Protein AF-A0A812XPN3-F1 (afdb_monomer)

pLDDT: mean 92.26, std 10.4, range [47.94, 98.81]

Sequence (237 aa):
GLTDAAARGDTTAQSLLAQDYFYGANGVKKDVHTGVRWATVAAEAGDRDSQELLAVAFGRGHEDIDVDVSRAVSYGEKAAEKGSVKSQELLGKLYYNGTGLEHLSKDERMAAAFKWFREAAEAGSIHAKNDLGDMYRLGHGTKQDYSNAIYWYQKVTVELSDILAADPRLPSAQRNKTSVARSFNSLGAMYASGWGVAKNRNRAIEYLEQAEALGHPHAKRNLETLRPKKETIQAEL

Structure (mmCIF, N/CA/C/O backbone):
data_AF-A0A812XPN3-F1
#
_entry.id   AF-A0A812XPN3-F1
#
loop_
_atom_site.group_PDB
_atom_site.id
_atom_site.type_symbol
_atom_site.label_atom_id
_atom_site.label_alt_id
_atom_site.label_comp_id
_atom_site.label_asym_id
_atom_site.label_entity_id
_atom_site.label_seq_id
_atom_site.pdbx_PDB_ins_code
_atom_site.Cartn_x
_atom_site.Cartn_y
_atom_site.Cartn_z
_atom_site.occupancy
_atom_site.B_iso_or_equiv
_atom_site.auth_seq_id
_atom_site.auth_comp_id
_atom_site.auth_asym_id
_atom_site.auth_atom_id
_atom_site.pdbx_PDB_model_num
ATOM 1 N N . GLY A 1 1 ? -22.933 14.860 27.440 1.00 85.69 1 GLY A N 1
ATOM 2 C CA . GLY A 1 1 ? -21.725 15.139 26.636 1.00 85.69 1 GLY A CA 1
ATOM 3 C C . GLY A 1 1 ? -21.384 13.961 25.740 1.00 85.69 1 GLY A C 1
ATOM 4 O O . GLY A 1 1 ? -22.146 12.999 25.720 1.00 85.69 1 GLY A O 1
ATOM 5 N N . LEU A 1 2 ? -20.262 14.035 25.012 1.00 90.06 2 LEU A N 1
ATOM 6 C CA . LEU A 1 2 ? -19.800 12.981 24.090 1.00 90.06 2 LEU A CA 1
ATOM 7 C C . LEU A 1 2 ? -19.699 11.614 24.790 1.00 90.06 2 LEU A C 1
ATOM 9 O O . LEU A 1 2 ? -20.248 10.632 24.302 1.00 90.06 2 LEU A O 1
ATOM 13 N N . THR A 1 3 ? -19.112 11.581 25.989 1.00 91.38 3 THR A N 1
ATOM 14 C CA . THR A 1 3 ? -18.999 10.370 26.816 1.00 91.38 3 THR A CA 1
ATOM 15 C C . THR A 1 3 ? -20.355 9.756 27.160 1.00 91.38 3 THR A C 1
ATOM 17 O O . THR A 1 3 ? -20.515 8.544 27.062 1.00 91.38 3 THR A O 1
ATOM 20 N N . ASP A 1 4 ? -21.360 10.571 27.500 1.00 94.12 4 ASP A N 1
ATOM 21 C CA . ASP A 1 4 ? -22.700 10.057 27.819 1.00 94.12 4 ASP A CA 1
ATOM 22 C C . ASP A 1 4 ? -23.393 9.480 26.581 1.00 94.12 4 ASP A C 1
ATOM 24 O O . ASP A 1 4 ? -24.137 8.511 26.686 1.00 94.12 4 ASP A O 1
ATOM 28 N N . ALA A 1 5 ? -23.182 10.084 25.407 1.00 94.44 5 ALA A N 1
ATOM 29 C CA . ALA A 1 5 ? -23.718 9.562 24.154 1.00 94.44 5 ALA A CA 1
ATOM 30 C C . ALA A 1 5 ? -23.056 8.222 23.800 1.00 94.44 5 ALA A C 1
ATOM 32 O O . ALA A 1 5 ? -23.760 7.247 23.537 1.00 94.44 5 ALA A O 1
ATOM 33 N N . ALA A 1 6 ? -21.727 8.143 23.908 1.00 94.06 6 ALA A N 1
ATOM 34 C CA . ALA A 1 6 ? -20.975 6.912 23.684 1.00 94.06 6 ALA A CA 1
ATOM 35 C C . ALA A 1 6 ? -21.409 5.790 24.648 1.00 94.06 6 ALA A C 1
ATOM 37 O O . ALA A 1 6 ? -21.632 4.653 24.223 1.00 94.06 6 ALA A O 1
ATOM 38 N N . ALA A 1 7 ? -21.619 6.123 25.927 1.00 93.25 7 ALA A N 1
ATOM 39 C CA . ALA A 1 7 ? -22.117 5.200 26.948 1.00 93.25 7 ALA A CA 1
ATOM 40 C C . ALA A 1 7 ? -23.557 4.720 26.690 1.00 93.25 7 ALA A C 1
ATOM 42 O O . ALA A 1 7 ? -23.922 3.628 27.116 1.00 93.25 7 ALA A O 1
ATOM 43 N N . ARG A 1 8 ? -24.370 5.502 25.968 1.00 95.38 8 ARG A N 1
ATOM 44 C CA . ARG A 1 8 ? -25.721 5.112 25.526 1.00 95.38 8 ARG A CA 1
ATOM 45 C C . ARG A 1 8 ? -25.742 4.327 24.210 1.00 95.38 8 ARG A C 1
ATOM 47 O O . ARG A 1 8 ? -26.827 4.020 23.725 1.00 95.38 8 ARG A O 1
ATOM 54 N N . GLY A 1 9 ? -24.584 3.994 23.640 1.00 92.69 9 GLY A N 1
ATOM 55 C CA . GLY A 1 9 ? -24.502 3.202 22.412 1.00 92.69 9 GLY A CA 1
ATOM 56 C C . GLY A 1 9 ? -24.466 4.018 21.120 1.00 92.69 9 GLY A C 1
ATOM 57 O O . GLY A 1 9 ? -24.604 3.437 20.049 1.00 92.69 9 GLY A O 1
ATOM 58 N N . ASP A 1 10 ? -24.291 5.342 21.187 1.00 97.12 10 ASP A N 1
ATOM 59 C CA . ASP A 1 10 ? -24.112 6.152 19.980 1.00 97.12 10 ASP A CA 1
ATOM 60 C C . ASP A 1 10 ? -22.766 5.816 19.324 1.00 97.12 10 ASP A C 1
ATOM 62 O O . ASP A 1 10 ? -21.703 6.220 19.798 1.00 97.12 10 ASP A O 1
ATOM 66 N N . THR A 1 11 ? -22.819 5.069 18.224 1.00 96.88 11 THR A N 1
ATOM 67 C CA . THR A 1 11 ? -21.648 4.593 17.482 1.00 96.88 11 THR A CA 1
ATOM 68 C C . THR A 1 11 ? -20.758 5.729 16.970 1.00 96.88 11 THR A C 1
ATOM 70 O O . THR A 1 11 ? -19.535 5.594 16.966 1.00 96.88 11 THR A O 1
ATOM 73 N N . THR A 1 12 ? -21.337 6.876 16.600 1.00 95.88 12 THR A N 1
ATOM 74 C CA . THR A 1 12 ? -20.553 8.040 16.157 1.00 95.88 12 THR A CA 1
ATOM 75 C C . THR A 1 12 ? -19.795 8.634 17.337 1.00 95.88 12 THR A C 1
ATOM 77 O O . THR A 1 12 ? -18.600 8.908 17.238 1.00 95.88 12 THR A O 1
ATOM 80 N N . ALA A 1 13 ? -20.458 8.777 18.487 1.00 96.88 13 ALA A N 1
ATOM 81 C CA . ALA A 1 13 ? -19.817 9.253 19.705 1.00 96.88 13 ALA A CA 1
ATOM 82 C C . ALA A 1 13 ? -18.720 8.296 20.193 1.00 96.88 13 ALA A C 1
ATOM 84 O O . ALA A 1 13 ? -17.670 8.757 20.631 1.00 96.88 13 ALA A O 1
ATOM 85 N N . GLN A 1 14 ? -18.932 6.981 20.083 1.00 98.19 14 GLN A N 1
ATOM 86 C CA . GLN A 1 14 ? -17.921 5.965 20.394 1.00 98.19 14 GLN A CA 1
ATOM 87 C C . GLN A 1 14 ? -16.696 6.090 19.477 1.00 98.19 14 GLN A C 1
ATOM 89 O O . GLN A 1 14 ? -15.570 6.113 19.969 1.00 98.19 14 GLN A O 1
ATOM 94 N N . SER A 1 15 ? -16.909 6.239 18.167 1.00 97.31 15 SER A N 1
ATOM 95 C CA . SER A 1 15 ? -15.837 6.410 17.175 1.00 97.31 15 SER A CA 1
ATOM 96 C C . SER A 1 15 ? -15.025 7.691 17.404 1.00 97.31 15 SER A C 1
ATOM 98 O O . SER A 1 15 ? -13.792 7.671 17.408 1.00 97.31 15 SER A O 1
ATOM 100 N N . LEU A 1 16 ? -15.699 8.813 17.678 1.00 96.75 16 LEU A N 1
ATOM 101 C CA . LEU A 1 16 ? -15.038 10.082 17.999 1.00 96.75 16 LEU A CA 1
ATOM 102 C C . LEU A 1 16 ? -14.247 9.995 19.306 1.00 96.75 16 LEU A C 1
ATOM 104 O O . LEU A 1 16 ? -13.084 10.389 19.355 1.00 96.75 16 LEU A O 1
ATOM 108 N N . LEU A 1 17 ? -14.846 9.418 20.348 1.00 96.62 17 LEU A N 1
ATOM 109 C CA . LEU A 1 17 ? -14.188 9.266 21.639 1.00 96.62 17 LEU A CA 1
ATOM 110 C C . LEU A 1 17 ? -12.971 8.339 21.539 1.00 96.62 17 LEU A C 1
ATOM 112 O O . LEU A 1 17 ? -11.947 8.597 22.170 1.00 96.62 17 LEU A O 1
ATOM 116 N N . ALA A 1 18 ? -13.040 7.298 20.705 1.00 96.62 18 ALA A N 1
ATOM 117 C CA . ALA A 1 18 ? -11.886 6.465 20.407 1.00 96.62 18 ALA A CA 1
ATOM 118 C C . ALA A 1 18 ? -10.730 7.293 19.831 1.00 96.62 18 ALA A C 1
ATOM 120 O O . ALA A 1 18 ? -9.617 7.224 20.354 1.00 96.62 18 ALA A O 1
ATOM 121 N N . GLN A 1 19 ? -10.989 8.110 18.804 1.00 95.56 19 GLN A N 1
ATOM 122 C CA . GLN A 1 19 ? -9.978 8.988 18.204 1.00 95.56 19 GLN A CA 1
ATOM 123 C C . GLN A 1 19 ? -9.388 9.970 19.225 1.00 95.56 19 GLN A C 1
ATOM 125 O O . GLN A 1 19 ? -8.165 10.121 19.288 1.00 95.56 19 GLN A O 1
ATOM 130 N N . ASP A 1 20 ? -10.227 10.569 20.072 1.00 96.19 20 ASP A N 1
ATOM 131 C CA . ASP A 1 20 ? -9.783 11.480 21.131 1.00 96.19 20 ASP A CA 1
ATOM 132 C C . ASP A 1 20 ? -8.805 10.801 22.094 1.00 96.19 20 ASP A C 1
ATOM 134 O O . ASP A 1 20 ? -7.764 11.370 22.427 1.00 96.19 20 ASP A O 1
ATOM 138 N N . TYR A 1 21 ? -9.082 9.555 22.482 1.00 95.75 21 TYR A N 1
ATOM 139 C CA . TYR A 1 21 ? -8.189 8.760 23.324 1.00 95.75 21 TYR A CA 1
ATOM 140 C C . TYR A 1 21 ? -6.912 8.306 22.603 1.00 95.75 21 TYR A C 1
ATOM 142 O O . TYR A 1 21 ? -5.843 8.302 23.216 1.00 95.75 21 TYR A O 1
ATOM 150 N N . PHE A 1 22 ? -6.972 7.959 21.315 1.00 92.81 22 PHE A N 1
ATOM 151 C CA . PHE A 1 22 ? -5.782 7.582 20.539 1.00 92.81 22 PHE A CA 1
ATOM 152 C C . PHE A 1 22 ? -4.787 8.741 20.391 1.00 92.81 22 PHE A C 1
ATOM 154 O O . PHE A 1 22 ? -3.573 8.528 20.473 1.00 92.81 22 PHE A O 1
ATOM 161 N N . TYR A 1 23 ? -5.293 9.959 20.179 1.00 91.88 23 TYR A N 1
ATOM 162 C CA . TYR A 1 23 ? -4.471 11.127 19.851 1.00 91.88 23 TYR A CA 1
ATOM 163 C C . TYR A 1 23 ? -4.301 12.124 21.000 1.00 91.88 23 TYR A C 1
ATOM 165 O O . TYR A 1 23 ? -3.470 13.023 20.893 1.00 91.88 23 TYR A O 1
ATOM 173 N N . GLY A 1 24 ? -5.032 11.961 22.104 1.00 93.94 24 GLY A N 1
ATOM 174 C CA . GLY A 1 24 ? -5.039 12.925 23.202 1.00 93.94 24 GLY A CA 1
ATOM 175 C C . GLY A 1 24 ? -5.627 14.272 22.776 1.00 93.94 24 GLY A C 1
ATOM 176 O O . GLY A 1 24 ? -4.972 15.305 22.919 1.00 93.94 24 GLY A O 1
ATOM 177 N N . ALA A 1 25 ? -6.825 14.253 22.190 1.00 93.88 25 ALA A N 1
ATOM 178 C CA . ALA A 1 25 ? -7.500 15.427 21.635 1.00 93.88 25 ALA A CA 1
ATOM 179 C C . ALA A 1 25 ? -8.734 15.835 22.460 1.00 93.88 25 ALA A C 1
ATOM 181 O O . ALA A 1 25 ? -9.168 15.117 23.356 1.00 93.88 25 ALA A O 1
ATOM 182 N N . ASN A 1 26 ? -9.292 17.020 22.181 1.00 92.00 26 ASN A N 1
ATOM 183 C CA . ASN A 1 26 ? -10.561 17.496 22.757 1.00 92.00 26 ASN A CA 1
ATOM 184 C C . ASN A 1 26 ? -10.638 17.463 24.300 1.00 92.00 26 ASN A C 1
ATOM 186 O O . ASN A 1 26 ? -11.697 17.258 24.888 1.00 92.00 26 ASN A O 1
ATOM 190 N N . GLY A 1 27 ? -9.502 17.692 24.969 1.00 90.56 27 GLY A N 1
ATOM 191 C CA . GLY A 1 27 ? -9.407 17.692 26.434 1.00 90.56 27 GLY A CA 1
ATOM 192 C C . GLY A 1 27 ? -9.279 16.300 27.063 1.00 90.56 27 GLY A C 1
ATOM 193 O O . GLY A 1 27 ? -9.220 16.192 28.286 1.00 90.56 27 GLY A O 1
ATOM 194 N N . VAL A 1 28 ? -9.192 15.245 26.251 1.00 93.75 28 VAL A N 1
ATOM 195 C CA . VAL A 1 28 ? -8.934 13.872 26.689 1.00 93.75 28 VAL A CA 1
ATOM 196 C C . VAL A 1 28 ? -7.429 13.609 26.666 1.00 93.75 28 VAL A C 1
ATOM 198 O O . VAL A 1 28 ? -6.741 13.904 25.690 1.00 93.75 28 VAL A O 1
ATOM 201 N N . LYS A 1 29 ? -6.885 13.047 27.751 1.00 94.44 29 LYS A N 1
ATOM 202 C CA . LYS A 1 29 ? -5.490 12.587 27.774 1.00 94.44 29 LYS A CA 1
ATOM 203 C C . LYS A 1 29 ? -5.370 11.313 26.936 1.00 94.44 29 LYS A C 1
ATOM 205 O O . LYS A 1 29 ? -6.204 10.422 27.072 1.00 94.44 29 LYS A O 1
ATOM 210 N N . LYS A 1 30 ? -4.308 11.214 26.128 1.00 94.12 30 LYS A N 1
ATOM 211 C CA . LYS A 1 30 ? -3.993 10.008 25.349 1.00 94.12 30 LYS A CA 1
ATOM 212 C C . LYS A 1 30 ? -4.011 8.761 26.248 1.00 94.12 30 LYS A C 1
ATOM 214 O O . LYS A 1 30 ? -3.298 8.720 27.250 1.00 94.12 30 LYS A O 1
ATOM 219 N N . ASP A 1 31 ? -4.806 7.772 25.855 1.00 94.50 31 ASP A N 1
ATOM 220 C CA . ASP A 1 31 ? -4.921 6.444 26.465 1.00 94.50 31 ASP A CA 1
ATOM 221 C C . ASP A 1 31 ? -5.346 5.456 25.371 1.00 94.50 31 ASP A C 1
ATOM 223 O O . ASP A 1 31 ? -6.521 5.340 25.014 1.00 94.50 31 ASP A O 1
ATOM 227 N N . VAL A 1 32 ? -4.363 4.751 24.811 1.00 92.69 32 VAL A N 1
ATOM 228 C CA . VAL A 1 32 ? -4.574 3.878 23.651 1.00 92.69 32 VAL A CA 1
ATOM 229 C C . VAL A 1 32 ? -5.481 2.693 24.002 1.00 92.69 32 VAL A C 1
ATOM 231 O O . VAL A 1 32 ? -6.299 2.287 23.179 1.00 92.69 32 VAL A O 1
ATOM 234 N N . HIS A 1 33 ? -5.421 2.167 25.229 1.00 93.69 33 HIS A N 1
ATOM 235 C CA . HIS A 1 33 ? -6.286 1.061 25.648 1.00 93.69 33 HIS A CA 1
ATOM 236 C C . HIS A 1 33 ? -7.751 1.486 25.730 1.00 93.69 33 HIS A C 1
ATOM 238 O O . HIS A 1 33 ? -8.643 0.749 25.304 1.00 93.69 33 HIS A O 1
ATOM 244 N N . THR A 1 34 ? -8.024 2.681 26.253 1.00 95.31 34 THR A N 1
ATOM 245 C CA . THR A 1 34 ? -9.385 3.230 26.249 1.00 95.31 34 THR A CA 1
ATOM 246 C C . THR A 1 34 ? -9.851 3.556 24.831 1.00 95.31 34 THR A C 1
ATOM 248 O O . THR A 1 34 ? -10.989 3.233 24.488 1.00 95.31 34 THR A O 1
ATOM 251 N N . GLY A 1 35 ? -8.960 4.068 23.978 1.00 95.81 35 GLY A N 1
ATOM 252 C CA . GLY A 1 35 ? -9.226 4.258 22.550 1.00 95.81 35 GLY A CA 1
ATOM 253 C C . GLY A 1 35 ? -9.624 2.959 21.847 1.00 95.81 35 GLY A C 1
ATOM 254 O O . GLY A 1 35 ? -10.657 2.912 21.182 1.00 95.81 35 GLY A O 1
ATOM 255 N N . VAL A 1 36 ? -8.875 1.872 22.060 1.00 96.31 36 VAL A N 1
ATOM 256 C CA . VAL A 1 36 ? -9.194 0.549 21.500 1.00 96.31 36 VAL A CA 1
ATOM 257 C C . VAL A 1 36 ? -10.538 0.031 21.990 1.00 96.31 36 VAL A C 1
ATOM 259 O O . VAL A 1 36 ? -11.292 -0.509 21.185 1.00 96.31 36 VAL A O 1
ATOM 262 N N . ARG A 1 37 ? -10.876 0.200 23.273 1.00 96.75 37 ARG A N 1
ATOM 263 C CA . ARG A 1 37 ? -12.178 -0.243 23.802 1.00 96.75 37 ARG A CA 1
ATOM 264 C C . ARG A 1 37 ? -13.340 0.453 23.096 1.00 96.75 37 ARG A C 1
ATOM 266 O O . ARG A 1 37 ? -14.253 -0.227 22.636 1.00 96.75 37 ARG A O 1
ATOM 273 N N . TRP A 1 38 ? -13.278 1.777 22.954 1.00 98.25 38 TRP A N 1
ATOM 274 C CA . TRP A 1 38 ? -14.317 2.537 22.255 1.00 98.25 38 TRP A CA 1
ATOM 275 C C . TRP A 1 38 ? -14.369 2.239 20.757 1.00 98.25 38 TRP A C 1
ATOM 277 O O . TRP A 1 38 ? -15.454 2.050 20.209 1.00 98.25 38 TRP A O 1
ATOM 287 N N . ALA A 1 39 ? -13.213 2.117 20.103 1.00 97.88 39 ALA A N 1
ATOM 288 C CA . ALA A 1 39 ? -13.169 1.743 18.696 1.00 97.88 39 ALA A CA 1
ATOM 289 C C . ALA A 1 39 ? -13.717 0.327 18.478 1.00 97.88 39 ALA A C 1
ATOM 291 O O . ALA A 1 39 ? -14.376 0.088 17.478 1.00 97.88 39 ALA A O 1
ATOM 292 N N . THR A 1 40 ? -13.485 -0.609 19.404 1.00 98.19 40 THR A N 1
ATOM 293 C CA . THR A 1 40 ? -13.971 -1.996 19.286 1.00 98.19 40 THR A CA 1
ATOM 294 C C . THR A 1 40 ? -15.490 -2.037 19.266 1.00 98.19 40 THR A C 1
ATOM 296 O O . THR A 1 40 ? -16.057 -2.581 18.323 1.00 98.19 40 THR A O 1
ATOM 299 N N . VAL A 1 41 ? -16.157 -1.386 20.225 1.00 98.00 41 VAL A N 1
ATOM 300 C CA . VAL A 1 41 ? -17.629 -1.369 20.255 1.00 98.00 41 VAL A CA 1
ATOM 301 C C . VAL A 1 41 ? -18.223 -0.685 19.019 1.00 98.00 41 VAL A C 1
ATOM 303 O O . VAL A 1 41 ? -19.179 -1.194 18.436 1.00 98.00 41 VAL A O 1
ATOM 306 N N . ALA A 1 42 ? -17.616 0.407 18.545 1.00 98.31 42 ALA A N 1
ATOM 307 C CA . ALA A 1 42 ? -18.066 1.076 17.329 1.00 98.31 42 ALA A CA 1
ATOM 308 C C . ALA A 1 42 ? -17.823 0.221 16.071 1.00 98.31 42 ALA A C 1
ATOM 310 O O . ALA A 1 42 ? -18.691 0.106 15.204 1.00 98.31 42 ALA A O 1
ATOM 311 N N . ALA A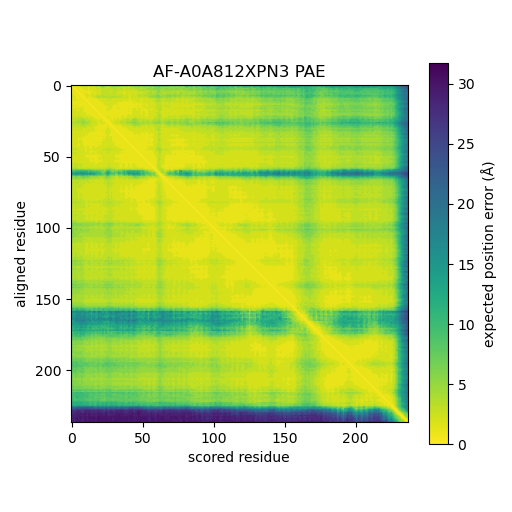 1 43 ? -16.663 -0.432 15.978 1.00 98.25 43 ALA A N 1
ATOM 312 C CA . ALA A 1 43 ? -16.296 -1.303 14.866 1.00 98.25 43 ALA A CA 1
ATOM 313 C C . ALA A 1 43 ? -17.184 -2.555 14.784 1.00 98.25 43 ALA A C 1
ATOM 315 O O . ALA A 1 43 ? -17.529 -2.989 13.679 1.00 98.25 43 ALA A O 1
ATOM 316 N N . GLU A 1 44 ? -17.565 -3.125 15.929 1.00 97.19 44 GLU A N 1
ATOM 317 C CA . GLU A 1 44 ? -18.522 -4.233 16.039 1.00 97.19 44 GLU A CA 1
ATOM 318 C C . GLU A 1 44 ? -19.939 -3.804 15.640 1.00 97.19 44 GLU A C 1
ATOM 320 O O . GLU A 1 44 ? -20.643 -4.572 14.986 1.00 97.19 44 GLU A O 1
ATOM 325 N N . ALA A 1 45 ? -20.315 -2.551 15.914 1.00 96.94 45 ALA A N 1
ATOM 326 C CA . ALA A 1 45 ? -21.541 -1.933 15.402 1.00 96.94 45 ALA A CA 1
ATOM 327 C C . ALA A 1 45 ? -21.475 -1.570 13.902 1.00 96.94 45 ALA A C 1
ATOM 329 O O . ALA A 1 45 ? -22.453 -1.095 13.327 1.00 96.94 45 ALA A O 1
ATOM 330 N N . GLY A 1 46 ? -20.340 -1.812 13.240 1.00 96.00 46 GLY A N 1
ATOM 331 C CA . GLY A 1 46 ? -20.174 -1.593 11.809 1.00 96.00 46 GLY A CA 1
ATOM 332 C C . GLY A 1 46 ? -19.644 -0.211 11.424 1.00 96.00 46 GLY A C 1
ATOM 333 O O . GLY A 1 46 ? -19.676 0.117 10.236 1.00 96.00 46 GLY A O 1
ATOM 334 N N . ASP A 1 47 ? -19.108 0.571 12.358 1.00 98.12 47 ASP A N 1
ATOM 335 C CA . ASP A 1 47 ? -18.429 1.824 12.030 1.00 98.12 47 ASP A CA 1
ATOM 336 C C . ASP A 1 47 ? -17.152 1.566 11.219 1.00 98.12 47 ASP A C 1
ATOM 338 O O . ASP A 1 47 ? -16.221 0.908 11.688 1.00 98.12 47 ASP A O 1
ATOM 342 N N . ARG A 1 48 ? -17.099 2.076 9.983 1.00 97.81 48 ARG A N 1
ATOM 343 C CA . ARG A 1 48 ? -15.950 1.876 9.085 1.00 97.81 48 ARG A CA 1
ATOM 344 C C . ARG A 1 48 ? -14.689 2.540 9.634 1.00 97.81 48 ARG A C 1
ATOM 346 O O . ARG A 1 48 ? -13.609 1.963 9.531 1.00 97.81 48 ARG A O 1
ATOM 353 N N . ASP A 1 49 ? -14.817 3.736 10.195 1.00 96.75 49 ASP A N 1
ATOM 354 C CA . ASP A 1 49 ? -13.662 4.531 10.607 1.00 96.75 49 ASP A CA 1
ATOM 355 C C . ASP A 1 49 ? -13.005 3.923 11.858 1.00 96.75 49 ASP A C 1
ATOM 357 O O . ASP A 1 49 ? -11.780 3.842 11.933 1.00 96.75 49 ASP A O 1
ATOM 361 N N . SER A 1 50 ? -13.793 3.360 12.778 1.00 98.25 50 SER A N 1
ATOM 362 C CA . SER A 1 50 ? -13.280 2.568 13.904 1.00 98.25 50 SER A CA 1
ATOM 363 C C . SER A 1 50 ? -12.656 1.242 13.466 1.00 98.25 50 SER A C 1
ATOM 365 O O . SER A 1 50 ? -11.636 0.836 14.023 1.00 98.25 50 SER A O 1
ATOM 367 N N . GLN A 1 51 ? -13.216 0.573 12.448 1.00 98.69 51 GLN A N 1
ATOM 368 C CA . GLN A 1 51 ? -12.590 -0.611 11.846 1.00 98.69 51 GLN A CA 1
ATOM 369 C C . GLN A 1 51 ? -11.218 -0.253 11.245 1.00 98.69 51 GLN A C 1
ATOM 371 O O . GLN A 1 51 ? -10.231 -0.929 11.525 1.00 98.69 51 GLN A O 1
ATOM 376 N N . GLU A 1 52 ? -11.117 0.849 10.494 1.00 98.25 52 GLU A N 1
ATOM 377 C CA . GLU A 1 52 ? -9.835 1.352 9.981 1.00 98.25 52 GLU A CA 1
ATOM 378 C C . GLU A 1 52 ? -8.863 1.699 11.120 1.00 98.25 52 GLU A C 1
ATOM 380 O O . GLU A 1 52 ? -7.688 1.326 11.072 1.00 98.25 52 GLU A O 1
ATOM 385 N N . LEU A 1 53 ? -9.338 2.393 12.157 1.00 96.56 53 LEU A N 1
ATOM 386 C CA . LEU A 1 53 ? -8.519 2.813 13.291 1.00 96.56 53 LEU A CA 1
ATOM 387 C C . LEU A 1 53 ? -7.903 1.614 14.019 1.00 96.56 53 LEU A C 1
ATOM 389 O O . LEU A 1 53 ? -6.697 1.607 14.268 1.00 96.56 53 LEU A O 1
ATOM 393 N N . LEU A 1 54 ? -8.697 0.575 14.296 1.00 97.69 54 LEU A N 1
ATOM 394 C CA . LEU A 1 54 ? -8.207 -0.666 14.900 1.00 97.69 54 LEU A CA 1
ATOM 395 C C . LEU A 1 54 ? -7.245 -1.411 13.980 1.00 97.69 54 LEU A C 1
ATOM 397 O O . LEU A 1 54 ? -6.210 -1.886 14.447 1.00 97.69 54 LEU A O 1
ATOM 401 N N . ALA A 1 55 ? -7.547 -1.485 12.680 1.00 97.88 55 ALA A N 1
ATOM 402 C CA . ALA A 1 55 ? -6.668 -2.128 11.712 1.00 97.88 55 ALA A CA 1
ATOM 403 C C . ALA A 1 55 ? -5.272 -1.488 11.729 1.00 97.88 55 ALA A C 1
ATOM 405 O O . ALA A 1 55 ? -4.259 -2.178 11.834 1.00 97.88 55 ALA A O 1
ATOM 406 N N . VAL A 1 56 ? -5.214 -0.153 11.705 1.00 94.94 56 VAL A N 1
ATOM 407 C CA . VAL A 1 56 ? -3.956 0.602 11.759 1.00 94.94 56 VAL A CA 1
ATOM 408 C C . VAL A 1 56 ? -3.257 0.438 13.108 1.00 94.94 56 VAL A C 1
ATOM 410 O O . VAL A 1 56 ? -2.039 0.244 13.120 1.00 94.94 56 VAL A O 1
ATOM 413 N N . ALA A 1 57 ? -3.999 0.502 14.217 1.00 94.94 57 ALA A N 1
ATOM 414 C CA . ALA A 1 57 ? -3.444 0.371 15.562 1.00 94.94 57 ALA A CA 1
ATOM 415 C C . ALA A 1 57 ? -2.742 -0.981 15.751 1.00 94.94 57 ALA A C 1
ATOM 417 O O . ALA A 1 57 ? -1.580 -1.019 16.148 1.00 94.94 57 ALA A O 1
ATOM 418 N N . PHE A 1 58 ? -3.404 -2.080 15.384 1.00 96.62 58 PHE A N 1
ATOM 419 C CA . PHE A 1 58 ? -2.816 -3.415 15.481 1.00 96.62 58 PHE A CA 1
ATOM 420 C C . PHE A 1 58 ? -1.774 -3.693 14.392 1.00 96.62 58 PHE A C 1
ATOM 422 O O . PHE A 1 58 ? -0.836 -4.445 14.627 1.00 96.62 58 PHE A O 1
ATOM 429 N N . GLY A 1 59 ? -1.897 -3.086 13.208 1.00 93.81 59 GLY A N 1
ATOM 430 C CA . GLY A 1 59 ? -0.980 -3.336 12.092 1.00 93.81 59 GLY A CA 1
ATOM 431 C C . GLY A 1 59 ? 0.386 -2.664 12.241 1.00 93.81 59 GLY A C 1
ATOM 432 O O . GLY A 1 59 ? 1.380 -3.180 11.738 1.00 93.81 59 GLY A O 1
ATOM 433 N N . ARG A 1 60 ? 0.451 -1.507 12.911 1.00 86.56 60 ARG A N 1
ATOM 434 C CA . ARG A 1 60 ? 1.710 -0.774 13.153 1.00 86.56 60 ARG A CA 1
ATOM 435 C C . ARG A 1 60 ? 2.280 -1.000 14.547 1.00 86.56 60 ARG A C 1
ATOM 437 O O . ARG A 1 60 ? 3.458 -0.723 14.758 1.00 86.56 60 ARG A O 1
ATOM 444 N N . GLY A 1 61 ? 1.444 -1.466 15.471 1.00 77.31 61 GLY A N 1
ATOM 445 C CA . GLY A 1 61 ? 1.709 -1.336 16.892 1.00 77.31 61 GLY A CA 1
ATOM 446 C C . GLY A 1 61 ? 1.622 0.128 17.334 1.00 77.31 61 GLY A C 1
ATOM 447 O O . GLY A 1 61 ? 1.654 1.073 16.540 1.00 77.31 61 GLY A O 1
ATOM 448 N N . HIS A 1 62 ? 1.495 0.317 18.634 1.00 72.06 62 HIS A N 1
ATOM 449 C CA . HIS A 1 62 ? 1.596 1.592 19.323 1.00 72.06 62 HIS A CA 1
ATOM 450 C C . HIS A 1 62 ? 2.419 1.371 20.596 1.00 72.06 62 HIS A C 1
ATOM 452 O O . HIS A 1 62 ? 2.594 0.239 21.022 1.00 72.06 62 HIS A O 1
ATOM 458 N N . GLU A 1 63 ? 2.917 2.441 21.213 1.00 69.31 63 GLU A N 1
ATOM 459 C CA . GLU A 1 63 ? 3.762 2.381 22.424 1.00 69.31 63 GLU A CA 1
ATOM 460 C C . GLU A 1 63 ? 3.230 1.429 23.517 1.00 69.31 63 GLU A C 1
ATOM 462 O O . GLU A 1 63 ? 4.015 0.720 24.135 1.00 69.31 63 GLU A O 1
ATOM 467 N N . ASP A 1 64 ? 1.901 1.347 23.665 1.00 82.50 64 ASP A N 1
ATOM 468 C CA . ASP A 1 64 ? 1.213 0.504 24.654 1.00 82.50 64 ASP A CA 1
ATOM 469 C C . ASP A 1 64 ? 0.462 -0.700 24.038 1.00 82.50 64 ASP A C 1
ATOM 471 O O . ASP A 1 64 ? -0.290 -1.392 24.725 1.00 82.50 64 ASP A O 1
ATOM 475 N N . ILE A 1 65 ? 0.586 -0.936 22.725 1.00 86.75 65 ILE A N 1
ATOM 476 C CA . ILE A 1 65 ? -0.108 -2.020 22.012 1.00 86.75 65 ILE A CA 1
ATOM 477 C C . ILE A 1 65 ? 0.836 -2.685 21.019 1.00 86.75 65 ILE A C 1
ATOM 479 O O . ILE A 1 65 ? 1.216 -2.089 20.012 1.00 86.75 65 ILE A O 1
ATOM 483 N N . ASP A 1 66 ? 1.137 -3.956 21.255 1.00 91.94 66 ASP A N 1
ATOM 484 C CA . ASP A 1 66 ? 1.937 -4.751 20.331 1.00 91.94 66 ASP A CA 1
ATOM 485 C C . ASP A 1 66 ? 1.248 -4.939 18.974 1.00 91.94 66 ASP A C 1
ATOM 487 O O . ASP A 1 66 ? 0.019 -4.916 18.845 1.00 91.94 66 ASP A O 1
ATOM 491 N N . VAL A 1 67 ? 2.068 -5.166 17.947 1.00 94.25 67 VAL A N 1
ATOM 492 C CA . VAL A 1 67 ? 1.581 -5.553 16.622 1.00 94.25 67 VAL A CA 1
ATOM 493 C C . VAL A 1 67 ? 0.782 -6.852 16.729 1.00 94.25 67 VAL A C 1
ATOM 495 O O . VAL A 1 67 ? 1.265 -7.854 17.250 1.00 94.25 67 VAL A O 1
ATOM 498 N N . ASP A 1 68 ? -0.421 -6.851 16.161 1.00 96.44 68 ASP A N 1
ATOM 499 C CA . ASP A 1 68 ? -1.281 -8.024 16.043 1.00 96.44 68 ASP A CA 1
ATOM 500 C C . ASP A 1 68 ? -1.833 -8.103 14.621 1.00 96.44 68 ASP A C 1
ATOM 502 O O . ASP A 1 68 ? -2.848 -7.498 14.270 1.00 96.44 68 ASP A O 1
ATOM 506 N N . VAL A 1 69 ? -1.121 -8.841 13.772 1.00 97.06 69 VAL A N 1
ATOM 507 C CA . VAL A 1 69 ? -1.436 -8.926 12.342 1.00 97.06 69 VAL A CA 1
ATOM 508 C C . VAL A 1 69 ? -2.798 -9.575 12.105 1.00 97.06 69 VAL A C 1
ATOM 510 O O . VAL A 1 69 ? -3.528 -9.135 11.221 1.00 97.06 69 VAL A O 1
ATOM 513 N N . SER A 1 70 ? -3.190 -10.552 12.923 1.00 96.75 70 SER A N 1
ATOM 514 C CA . SER A 1 70 ? -4.489 -11.221 12.806 1.00 96.75 70 SER A CA 1
ATOM 515 C C . SER A 1 70 ? -5.645 -10.250 13.047 1.00 96.75 70 SER A C 1
ATOM 517 O O . SER A 1 70 ? -6.577 -10.181 12.242 1.00 96.75 70 SER A O 1
ATOM 519 N N . ARG A 1 71 ? -5.580 -9.442 14.117 1.00 97.56 71 ARG A N 1
ATOM 520 C CA . ARG A 1 71 ? -6.584 -8.392 14.361 1.00 97.56 71 ARG A CA 1
ATOM 521 C C . ARG A 1 71 ? -6.509 -7.281 13.317 1.00 97.56 71 ARG A C 1
ATOM 523 O O . ARG A 1 71 ? -7.556 -6.792 12.894 1.00 97.56 71 ARG A O 1
ATOM 530 N N . ALA A 1 72 ? -5.309 -6.910 12.875 1.00 98.25 72 ALA A N 1
ATOM 531 C CA . ALA A 1 72 ? -5.125 -5.900 11.839 1.00 98.25 72 ALA A CA 1
ATOM 532 C C . ALA A 1 72 ? -5.786 -6.305 10.515 1.00 98.25 72 ALA A C 1
ATOM 534 O O . ALA A 1 72 ? -6.511 -5.504 9.929 1.00 98.25 72 ALA A O 1
ATOM 535 N N . VAL A 1 73 ? -5.589 -7.554 10.077 1.00 98.50 73 VAL A N 1
ATOM 536 C CA . VAL A 1 73 ? -6.241 -8.114 8.887 1.00 98.50 73 VAL A CA 1
ATOM 537 C 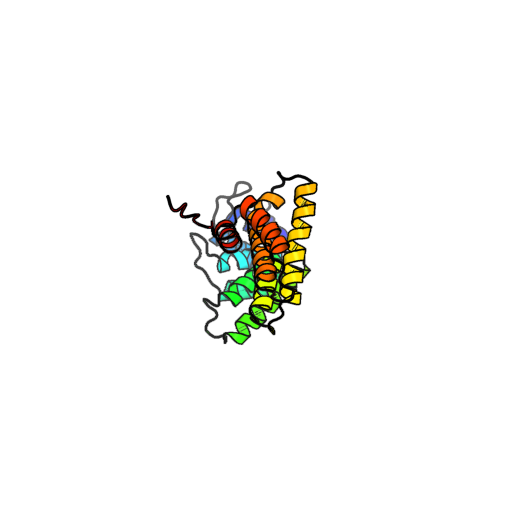C . VAL A 1 73 ? -7.752 -8.169 9.090 1.00 98.50 73 VAL A C 1
ATOM 539 O O . VAL A 1 73 ? -8.480 -7.616 8.276 1.00 98.50 73 VAL A O 1
ATOM 542 N N . SER A 1 74 ? -8.229 -8.719 10.210 1.00 98.44 74 SER A N 1
ATOM 543 C CA . SER A 1 74 ? -9.668 -8.863 10.473 1.00 98.44 74 SER A CA 1
ATOM 544 C C . SER A 1 74 ? -10.436 -7.535 10.429 1.00 98.44 74 SER A C 1
ATOM 546 O O . SER A 1 74 ? -11.480 -7.433 9.782 1.00 98.44 74 SER A O 1
ATOM 548 N N . TYR A 1 75 ? -9.943 -6.494 11.106 1.00 98.69 75 TYR A N 1
ATOM 549 C CA . TYR A 1 75 ? -10.572 -5.171 11.050 1.00 98.69 75 TYR A CA 1
ATOM 550 C C . TYR A 1 75 ? -10.314 -4.461 9.719 1.00 98.69 75 TYR A C 1
ATOM 552 O O . TYR A 1 75 ? -11.195 -3.759 9.216 1.00 98.69 75 TYR A O 1
ATOM 560 N N . GLY A 1 76 ? -9.133 -4.672 9.135 1.00 98.69 76 GLY A N 1
ATOM 561 C CA . GLY A 1 76 ? -8.750 -4.116 7.846 1.00 98.69 76 GLY A CA 1
ATOM 562 C C . GLY A 1 76 ? -9.689 -4.568 6.738 1.00 98.69 76 GLY A C 1
ATOM 563 O O . GLY A 1 76 ? -10.176 -3.721 5.997 1.00 98.69 76 GLY A O 1
ATOM 564 N N . GLU A 1 77 ? -9.998 -5.864 6.652 1.00 98.69 77 GLU A N 1
ATOM 565 C CA . GLU A 1 77 ? -10.907 -6.427 5.645 1.00 98.69 77 GLU A CA 1
ATOM 566 C C . GLU A 1 77 ? -12.302 -5.808 5.761 1.00 98.69 77 GLU A C 1
ATOM 568 O O . GLU A 1 77 ? -12.813 -5.271 4.780 1.00 98.69 77 GLU A O 1
ATOM 573 N N . LYS A 1 78 ? -12.861 -5.740 6.977 1.00 98.62 78 LYS A N 1
ATOM 574 C CA . LYS A 1 78 ? -14.175 -5.116 7.223 1.00 98.62 78 LYS A CA 1
ATOM 575 C C . LYS A 1 78 ? -14.231 -3.651 6.773 1.00 98.62 78 LYS A C 1
ATOM 577 O O . LYS A 1 78 ? -15.228 -3.211 6.202 1.00 98.62 78 LYS A O 1
ATOM 582 N N . ALA A 1 79 ? -13.173 -2.883 7.037 1.00 98.62 79 ALA A N 1
ATOM 583 C CA . ALA A 1 79 ? -13.089 -1.488 6.609 1.00 98.62 79 ALA A CA 1
ATOM 584 C C . ALA A 1 79 ? -12.866 -1.357 5.093 1.00 98.62 79 ALA A C 1
ATOM 586 O O . ALA A 1 79 ? -13.456 -0.484 4.451 1.00 98.62 79 ALA A O 1
ATOM 587 N N . ALA A 1 80 ? -12.015 -2.208 4.519 1.00 98.31 80 ALA A N 1
ATOM 588 C CA . ALA A 1 80 ? -11.667 -2.216 3.103 1.00 98.31 80 ALA A CA 1
ATOM 589 C C . ALA A 1 80 ? -12.870 -2.582 2.221 1.00 98.31 80 ALA A C 1
ATOM 591 O O . ALA A 1 80 ? -13.108 -1.918 1.215 1.00 98.31 80 ALA A O 1
ATOM 592 N N . GLU A 1 81 ? -13.688 -3.547 2.644 1.00 97.88 81 GLU A N 1
ATOM 593 C CA . GLU A 1 81 ? -14.956 -3.911 1.993 1.00 97.88 81 GLU A CA 1
ATOM 594 C C . GLU A 1 81 ? -15.963 -2.749 1.960 1.00 97.88 81 GLU A C 1
ATOM 596 O O . GLU A 1 81 ? -16.802 -2.667 1.066 1.00 97.88 81 GLU A O 1
ATOM 601 N N . LYS A 1 82 ? -15.845 -1.800 2.896 1.00 97.44 82 LYS A N 1
ATOM 602 C CA . LYS A 1 82 ? -16.620 -0.546 2.933 1.00 97.44 82 LYS A CA 1
ATOM 603 C C . LYS A 1 82 ? -15.911 0.622 2.237 1.00 97.44 82 LYS A C 1
ATOM 605 O O . LYS A 1 82 ? -16.263 1.785 2.455 1.00 97.44 82 LYS A O 1
ATOM 610 N N . GLY A 1 83 ? -14.891 0.333 1.432 1.00 96.56 83 GLY A N 1
ATOM 611 C CA . GLY A 1 83 ? -14.171 1.312 0.625 1.00 96.56 83 GLY A CA 1
ATOM 612 C C . GLY A 1 83 ? -13.148 2.154 1.389 1.00 96.56 83 GLY A C 1
ATOM 613 O O . GLY A 1 83 ? -12.786 3.231 0.915 1.00 96.56 83 GLY A O 1
ATOM 614 N N . SER A 1 84 ? -12.672 1.721 2.566 1.00 98.25 84 SER A N 1
ATOM 615 C CA . SER A 1 84 ? -11.512 2.377 3.188 1.00 98.25 84 SER A CA 1
ATOM 616 C C . SER A 1 84 ? -10.247 2.099 2.369 1.00 98.25 84 SER A C 1
ATOM 618 O O . SER A 1 84 ? -9.638 1.031 2.463 1.00 98.25 84 SER A O 1
ATOM 620 N N . VAL A 1 85 ? -9.812 3.105 1.607 1.00 98.00 85 VAL A N 1
ATOM 621 C CA . VAL A 1 85 ? -8.567 3.070 0.818 1.00 98.00 85 VAL A CA 1
ATOM 622 C C . VAL A 1 85 ? -7.346 2.837 1.707 1.00 98.00 85 VAL A C 1
ATOM 624 O O . VAL A 1 85 ? -6.418 2.120 1.338 1.00 98.00 85 VAL A O 1
ATOM 627 N N . LYS A 1 86 ? -7.348 3.401 2.918 1.00 96.75 86 LYS A N 1
ATOM 628 C CA . LYS A 1 86 ? -6.235 3.257 3.858 1.00 96.75 86 LYS A CA 1
ATOM 629 C C . LYS A 1 86 ? -6.151 1.844 4.438 1.00 96.75 86 LYS A C 1
ATOM 631 O O . LYS A 1 86 ? -5.040 1.338 4.599 1.00 96.75 86 LYS A O 1
ATOM 636 N N . SER A 1 87 ? -7.284 1.184 4.680 1.00 98.31 87 SER A N 1
ATOM 637 C CA . SER A 1 87 ? -7.303 -0.237 5.042 1.00 98.31 87 SER A CA 1
ATOM 638 C C . SER A 1 87 ? -6.918 -1.135 3.870 1.00 98.31 87 SER A C 1
ATOM 640 O O . SER A 1 87 ? -6.133 -2.056 4.068 1.00 98.31 87 SER A O 1
ATOM 642 N N . GLN A 1 88 ? -7.370 -0.843 2.645 1.00 98.75 88 GLN A N 1
ATOM 643 C CA . GLN A 1 88 ? -6.928 -1.570 1.445 1.00 98.75 88 GLN A CA 1
ATOM 644 C C . GLN A 1 88 ? -5.397 -1.490 1.277 1.00 98.75 88 GLN A C 1
ATOM 646 O O . GLN A 1 88 ? -4.732 -2.509 1.101 1.00 98.75 88 GLN A O 1
ATOM 651 N N . GLU A 1 89 ? -4.798 -0.302 1.426 1.00 97.81 89 GLU A N 1
ATOM 652 C CA . GLU A 1 89 ? -3.337 -0.147 1.420 1.00 97.81 89 GLU A CA 1
ATOM 653 C C . GLU A 1 89 ? -2.641 -0.935 2.534 1.00 97.81 89 GLU A C 1
ATOM 655 O O . GLU A 1 89 ? -1.574 -1.516 2.315 1.00 97.81 89 GLU A O 1
ATOM 660 N N . LEU A 1 90 ? -3.201 -0.904 3.747 1.00 98.00 90 LEU A N 1
ATOM 661 C CA . LEU A 1 90 ? -2.648 -1.620 4.890 1.00 98.00 90 LEU A CA 1
ATOM 662 C C . LEU A 1 90 ? -2.651 -3.127 4.631 1.00 98.00 90 LEU A C 1
ATOM 664 O O . LEU A 1 90 ? -1.610 -3.757 4.793 1.00 98.00 90 LEU A O 1
ATOM 668 N N . LEU A 1 91 ? -3.776 -3.688 4.186 1.00 98.62 91 LEU A N 1
ATOM 669 C CA . LEU A 1 91 ? -3.887 -5.107 3.849 1.00 98.62 91 LEU A CA 1
ATOM 670 C C . LEU A 1 91 ? -2.895 -5.488 2.753 1.00 98.62 91 LEU A C 1
ATOM 672 O O . LEU A 1 91 ? -2.162 -6.462 2.916 1.00 98.62 91 LEU A O 1
ATOM 676 N N . GLY A 1 92 ? -2.799 -4.684 1.688 1.00 98.50 92 GLY A N 1
ATOM 677 C CA . GLY A 1 92 ? -1.803 -4.872 0.633 1.00 98.50 92 GLY A CA 1
ATOM 678 C C . GLY A 1 92 ? -0.391 -5.035 1.202 1.00 98.50 92 GLY A C 1
ATOM 679 O O . GLY A 1 92 ? 0.304 -6.004 0.894 1.00 98.50 92 GLY A O 1
ATOM 680 N N . LYS A 1 93 ? 0.006 -4.139 2.114 1.00 97.81 93 LYS A N 1
ATOM 681 C CA . LYS A 1 93 ? 1.321 -4.164 2.778 1.00 97.81 93 LYS A CA 1
ATOM 682 C C . LYS A 1 93 ? 1.490 -5.355 3.723 1.00 97.81 93 LYS A C 1
ATOM 684 O O . LYS A 1 93 ? 2.552 -5.974 3.706 1.00 97.81 93 LYS A O 1
ATOM 689 N N . LEU A 1 94 ? 0.474 -5.686 4.523 1.00 98.12 94 LEU A N 1
ATOM 690 C CA . LEU A 1 94 ? 0.519 -6.814 5.460 1.00 98.12 94 LEU A CA 1
ATOM 691 C C . LEU A 1 94 ? 0.709 -8.137 4.716 1.00 98.12 94 LEU A C 1
ATOM 693 O O . LEU A 1 94 ? 1.626 -8.890 5.036 1.00 98.12 94 LEU A O 1
ATOM 697 N N . TYR A 1 95 ? -0.082 -8.385 3.671 1.00 98.62 95 TYR A N 1
ATOM 698 C CA . TYR A 1 95 ? 0.061 -9.586 2.854 1.00 98.62 95 TYR A CA 1
ATOM 699 C C . TYR A 1 95 ? 1.382 -9.606 2.077 1.00 98.62 95 TYR A C 1
ATOM 701 O O . TYR A 1 95 ? 2.039 -10.644 2.023 1.00 98.62 95 TYR A O 1
ATOM 709 N N . TYR A 1 96 ? 1.816 -8.470 1.521 1.00 98.06 96 TYR A N 1
ATOM 710 C CA . TYR A 1 96 ? 3.079 -8.399 0.784 1.00 98.06 96 TYR A CA 1
ATOM 711 C C . TYR A 1 96 ? 4.289 -8.703 1.680 1.00 98.06 96 TYR A C 1
ATOM 713 O O . TYR A 1 96 ? 5.199 -9.422 1.271 1.00 98.06 96 TYR A O 1
ATOM 721 N N . ASN A 1 97 ? 4.299 -8.181 2.910 1.00 95.94 97 ASN A N 1
ATOM 722 C CA . ASN A 1 97 ? 5.361 -8.455 3.876 1.00 95.94 97 ASN A CA 1
ATOM 723 C C . ASN A 1 97 ? 5.274 -9.889 4.426 1.00 95.94 97 ASN A C 1
ATOM 725 O O . ASN A 1 97 ? 6.272 -10.597 4.525 1.00 95.94 97 ASN A O 1
ATOM 729 N N . GLY A 1 98 ? 4.064 -10.336 4.760 1.00 95.81 98 GLY A N 1
ATOM 730 C CA . GLY A 1 98 ? 3.770 -11.698 5.191 1.00 95.81 98 GLY A CA 1
ATOM 731 C C . GLY A 1 98 ? 4.176 -12.066 6.617 1.00 95.81 98 GLY A C 1
ATOM 732 O O . GLY A 1 98 ? 3.841 -13.168 7.044 1.00 95.81 98 GLY A O 1
ATOM 733 N N . THR A 1 99 ? 4.842 -11.175 7.359 1.00 94.94 99 THR A N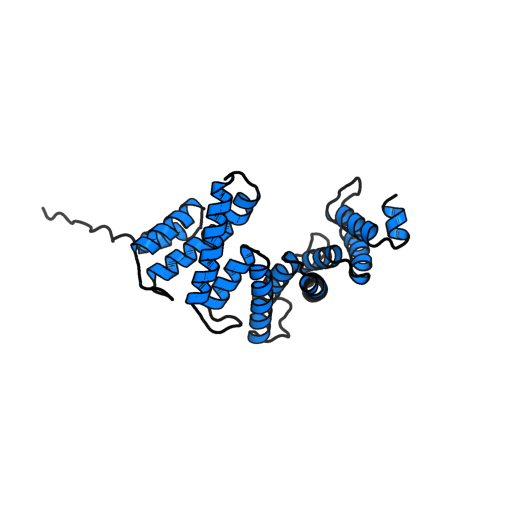 1
ATOM 734 C CA . THR A 1 99 ? 5.088 -11.347 8.800 1.00 94.94 99 THR A CA 1
ATOM 735 C C . THR A 1 99 ? 3.763 -11.481 9.548 1.00 94.94 99 THR A C 1
ATOM 737 O O . THR A 1 99 ? 2.876 -10.651 9.361 1.00 94.94 99 THR A O 1
ATOM 740 N N . GLY A 1 100 ? 3.626 -12.506 10.388 1.00 94.31 100 GLY A N 1
ATOM 741 C CA . GLY A 1 100 ? 2.387 -12.826 11.106 1.00 94.31 100 GLY A CA 1
ATOM 742 C C . GLY A 1 100 ? 1.331 -13.543 10.253 1.00 94.31 100 GLY A C 1
ATOM 743 O O . GLY A 1 100 ? 0.226 -13.795 10.729 1.00 94.31 100 GLY A O 1
ATOM 744 N N . LEU A 1 101 ? 1.653 -13.869 8.996 1.00 97.12 101 LEU A N 1
ATOM 745 C CA . LEU A 1 101 ? 0.803 -14.589 8.040 1.00 97.12 101 LEU A CA 1
ATOM 746 C C . LEU A 1 101 ? 1.536 -15.811 7.457 1.00 97.12 101 LEU A C 1
ATOM 748 O O . LEU A 1 101 ? 1.339 -16.187 6.297 1.00 97.12 101 LEU A O 1
ATOM 752 N N . GLU A 1 102 ? 2.408 -16.435 8.248 1.00 96.75 102 GLU A N 1
ATOM 753 C CA . GLU A 1 102 ? 3.240 -17.576 7.842 1.00 96.75 102 GLU A CA 1
ATOM 754 C C . GLU A 1 102 ? 2.422 -18.845 7.568 1.00 96.75 102 GLU A C 1
ATOM 756 O O . GLU A 1 102 ? 2.888 -19.734 6.862 1.00 96.75 102 GLU A O 1
ATOM 761 N N . HIS A 1 103 ? 1.195 -18.914 8.089 1.00 95.88 103 HIS A N 1
ATOM 762 C CA . HIS A 1 103 ? 0.247 -19.994 7.812 1.00 95.88 103 HIS A CA 1
ATOM 763 C C . HIS A 1 103 ? -0.279 -19.981 6.366 1.00 95.88 103 HIS A C 1
ATOM 765 O O . HIS A 1 103 ? -0.790 -20.996 5.902 1.00 95.88 103 HIS A O 1
ATOM 771 N N . LEU A 1 104 ? -0.154 -18.854 5.656 1.00 97.75 104 LEU A N 1
ATOM 772 C CA . LEU A 1 104 ? -0.461 -18.748 4.231 1.00 97.75 104 LEU A CA 1
ATOM 773 C C . LEU A 1 104 ? 0.781 -19.082 3.399 1.00 97.75 104 LEU A C 1
ATOM 775 O O . LEU A 1 104 ? 1.917 -18.768 3.769 1.00 97.75 104 LEU A O 1
ATOM 779 N N . SER A 1 105 ? 0.587 -19.658 2.221 1.00 98.19 105 SER A N 1
ATOM 780 C CA . SER A 1 105 ? 1.657 -19.777 1.235 1.00 98.19 105 SER A CA 1
ATOM 781 C C . SER A 1 105 ? 2.069 -18.399 0.702 1.00 98.19 105 SER A C 1
ATOM 783 O O . SER A 1 105 ? 1.340 -17.406 0.788 1.00 98.19 105 SER A O 1
ATOM 785 N N . LYS A 1 106 ? 3.268 -18.322 0.112 1.00 97.19 106 LYS A N 1
ATOM 786 C CA . LYS A 1 106 ? 3.735 -17.090 -0.538 1.00 97.19 106 LYS A CA 1
ATOM 787 C C . LYS A 1 106 ? 2.777 -16.646 -1.649 1.00 97.19 106 LYS A C 1
ATOM 789 O O . LYS A 1 106 ? 2.512 -15.454 -1.753 1.00 97.19 106 LYS A O 1
ATOM 794 N N . ASP A 1 107 ? 2.251 -17.578 -2.437 1.00 97.31 107 ASP A N 1
ATOM 795 C CA . ASP A 1 107 ? 1.383 -17.256 -3.573 1.00 97.31 107 ASP A CA 1
ATOM 796 C C . ASP A 1 107 ? 0.023 -16.720 -3.116 1.00 97.31 107 ASP A C 1
ATOM 798 O O . ASP A 1 107 ? -0.435 -15.711 -3.650 1.00 97.31 107 ASP A O 1
ATOM 802 N N . GLU A 1 108 ? -0.572 -17.304 -2.070 1.00 98.25 108 GLU A N 1
ATOM 803 C CA . GLU A 1 108 ? -1.804 -16.787 -1.455 1.00 98.25 108 GLU A CA 1
ATOM 804 C C . GLU A 1 108 ? -1.609 -15.363 -0.930 1.00 98.25 108 GLU A C 1
ATOM 806 O O . GLU A 1 108 ? -2.418 -14.475 -1.209 1.00 98.25 108 GLU A O 1
ATOM 811 N N . ARG A 1 109 ? -0.493 -15.112 -0.236 1.00 98.50 109 ARG A N 1
ATOM 812 C CA . ARG A 1 109 ? -0.154 -13.770 0.245 1.00 98.50 109 ARG A CA 1
ATOM 813 C C . ARG A 1 109 ? 0.048 -12.778 -0.896 1.00 98.50 109 ARG A C 1
ATOM 815 O O . ARG A 1 109 ? -0.491 -11.678 -0.849 1.00 98.50 109 ARG A O 1
ATOM 822 N N . MET A 1 110 ? 0.792 -13.141 -1.939 1.00 98.69 110 MET A N 1
ATOM 823 C CA . MET A 1 110 ? 1.001 -12.237 -3.070 1.00 98.69 110 MET A CA 1
ATOM 824 C C . MET A 1 110 ? -0.306 -11.965 -3.827 1.00 98.69 110 MET A C 1
ATOM 826 O O . MET A 1 110 ? -0.537 -10.829 -4.231 1.00 98.69 110 MET A O 1
ATOM 830 N N . ALA A 1 111 ? -1.181 -12.960 -3.993 1.00 98.62 111 ALA A N 1
ATOM 831 C CA . ALA A 1 111 ? -2.488 -12.773 -4.622 1.00 98.62 111 ALA A CA 1
ATOM 832 C C . ALA A 1 111 ? -3.393 -11.835 -3.800 1.00 98.62 111 ALA A C 1
ATOM 834 O O . ALA A 1 111 ? -4.014 -10.928 -4.360 1.00 98.62 111 ALA A O 1
ATOM 835 N N . ALA A 1 112 ? -3.422 -11.994 -2.472 1.00 98.56 112 ALA A N 1
ATOM 836 C CA . ALA A 1 112 ?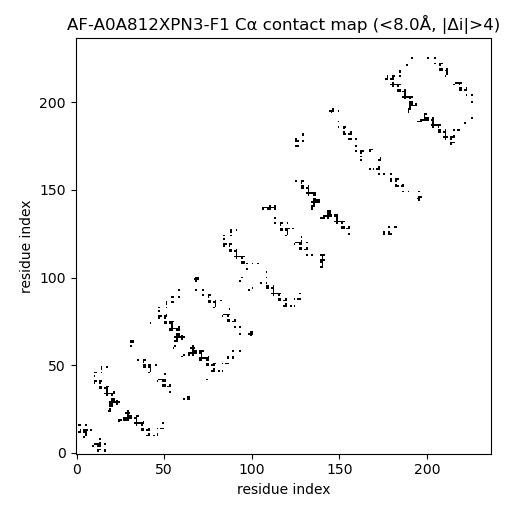 -4.157 -11.102 -1.577 1.00 98.56 112 ALA A CA 1
ATOM 837 C C . ALA A 1 112 ? -3.593 -9.672 -1.601 1.00 98.56 112 ALA A C 1
ATOM 839 O O . ALA A 1 112 ? -4.351 -8.710 -1.733 1.00 98.56 112 ALA A O 1
ATOM 840 N N . ALA A 1 113 ? -2.265 -9.520 -1.560 1.00 98.75 113 ALA A N 1
ATOM 841 C CA . ALA A 1 113 ? -1.613 -8.220 -1.686 1.00 98.75 113 ALA A CA 1
ATOM 842 C C . ALA A 1 113 ? -1.967 -7.535 -3.014 1.00 98.75 113 ALA A C 1
ATOM 844 O O . ALA A 1 113 ? -2.336 -6.362 -3.025 1.00 98.75 113 ALA A O 1
ATOM 845 N N . PHE A 1 114 ? -1.923 -8.284 -4.122 1.00 98.81 114 PHE A N 1
ATOM 846 C CA . PHE A 1 114 ? -2.262 -7.780 -5.450 1.00 98.81 114 PHE A CA 1
ATOM 847 C C . PHE A 1 114 ? -3.706 -7.282 -5.508 1.00 98.81 114 PHE A C 1
ATOM 849 O O . PHE A 1 114 ? -3.953 -6.177 -5.990 1.00 98.81 114 PHE A O 1
ATOM 856 N N . LYS A 1 115 ? -4.655 -8.068 -4.979 1.00 98.69 115 LYS A N 1
ATOM 857 C CA . LYS A 1 115 ? -6.071 -7.688 -4.904 1.00 98.69 115 LYS A CA 1
ATOM 858 C C . LYS A 1 115 ? -6.238 -6.348 -4.185 1.00 98.69 115 LYS A C 1
ATOM 860 O O . LYS A 1 115 ? -6.831 -5.431 -4.747 1.00 98.69 115 LYS A O 1
ATOM 865 N N . TRP A 1 116 ? -5.696 -6.227 -2.975 1.00 98.75 116 TRP A N 1
ATOM 866 C CA . TRP A 1 116 ? -5.903 -5.040 -2.147 1.00 98.75 116 TRP A CA 1
ATOM 867 C C . TRP A 1 116 ? -5.176 -3.801 -2.674 1.00 98.75 116 TRP A C 1
ATOM 869 O O . TRP A 1 116 ? -5.748 -2.711 -2.670 1.00 98.75 116 TRP A O 1
ATOM 879 N N . PHE A 1 117 ? -3.958 -3.948 -3.207 1.00 98.75 117 PHE A N 1
ATOM 880 C CA . PHE A 1 117 ? -3.289 -2.836 -3.884 1.00 98.75 117 PHE A CA 1
ATOM 881 C C . PHE A 1 117 ? -4.019 -2.405 -5.153 1.00 98.75 117 PHE A C 1
ATOM 883 O O . PHE A 1 117 ? -4.071 -1.209 -5.430 1.00 98.75 117 PHE A O 1
ATOM 890 N N . ARG A 1 118 ? -4.614 -3.337 -5.907 1.00 98.75 118 ARG A N 1
ATOM 891 C CA . ARG A 1 118 ? -5.438 -2.990 -7.068 1.00 98.75 118 ARG A CA 1
ATOM 892 C C . ARG A 1 118 ? -6.648 -2.155 -6.668 1.00 98.75 118 ARG A C 1
ATOM 894 O O . ARG A 1 118 ? -6.830 -1.083 -7.233 1.00 98.75 118 ARG A O 1
ATOM 901 N N . GLU A 1 119 ? -7.410 -2.594 -5.670 1.00 98.50 119 GLU A N 1
ATOM 902 C CA . GLU A 1 119 ? -8.576 -1.843 -5.189 1.00 98.50 119 GLU A CA 1
ATOM 903 C C . GLU A 1 119 ? -8.189 -0.443 -4.685 1.00 98.50 119 GLU A C 1
ATOM 905 O O . GLU A 1 119 ? -8.788 0.549 -5.099 1.00 98.50 119 GLU A O 1
ATOM 910 N N . ALA A 1 120 ? -7.124 -0.331 -3.882 1.00 98.44 120 ALA A N 1
ATOM 911 C CA . ALA A 1 120 ? -6.640 0.966 -3.410 1.00 98.44 120 ALA A CA 1
ATOM 912 C C . ALA A 1 120 ? -6.151 1.871 -4.556 1.00 98.44 120 ALA A C 1
ATOM 914 O O . ALA A 1 120 ? -6.377 3.084 -4.531 1.00 98.44 120 ALA A O 1
ATOM 915 N N . ALA A 1 121 ? -5.472 1.310 -5.563 1.00 97.94 121 ALA A N 1
ATOM 916 C CA . ALA A 1 121 ? -4.973 2.056 -6.717 1.00 97.94 121 ALA A CA 1
ATOM 917 C C . ALA A 1 121 ? -6.118 2.596 -7.586 1.00 97.94 121 ALA A C 1
ATOM 919 O O . ALA A 1 121 ? -6.074 3.755 -8.010 1.00 97.94 121 ALA A O 1
ATOM 920 N N . GLU A 1 122 ? -7.147 1.778 -7.815 1.00 97.69 122 GLU A N 1
ATOM 921 C CA . GLU A 1 122 ? -8.371 2.151 -8.532 1.00 97.69 122 GLU A CA 1
ATOM 922 C C . GLU A 1 122 ? -9.176 3.207 -7.764 1.00 97.69 122 GLU A C 1
ATOM 924 O O . GLU A 1 122 ? -9.700 4.138 -8.373 1.00 97.69 122 GLU A O 1
ATOM 929 N N . ALA A 1 123 ? -9.176 3.144 -6.429 1.00 96.50 123 ALA A N 1
ATOM 930 C CA . ALA A 1 123 ? -9.759 4.162 -5.553 1.00 96.50 123 ALA A CA 1
ATOM 931 C C . ALA A 1 123 ? -8.897 5.436 -5.401 1.00 96.50 123 ALA A C 1
ATOM 933 O O . ALA A 1 123 ? -9.263 6.356 -4.668 1.00 96.50 123 ALA A O 1
ATOM 934 N N . GLY A 1 124 ? -7.761 5.519 -6.101 1.00 93.00 124 GLY A N 1
ATOM 935 C CA . GLY A 1 124 ? -6.969 6.741 -6.240 1.00 93.00 124 GLY A CA 1
ATOM 936 C C . GLY A 1 124 ? -5.660 6.781 -5.452 1.00 93.00 124 GLY A C 1
ATOM 937 O O . GLY A 1 124 ? -4.897 7.728 -5.635 1.00 93.00 124 GLY A O 1
ATOM 938 N N . SER A 1 125 ? -5.323 5.767 -4.650 1.00 94.12 125 SER A N 1
ATOM 939 C CA . SER A 1 125 ? -4.085 5.778 -3.860 1.00 94.12 125 SER A CA 1
ATOM 940 C C . SER A 1 125 ? -2.820 5.810 -4.729 1.00 94.12 125 SER A C 1
ATOM 942 O O . SER A 1 125 ? -2.500 4.861 -5.446 1.00 94.12 125 SER A O 1
ATOM 944 N N . ILE A 1 126 ? -2.031 6.881 -4.599 1.00 93.19 126 ILE A N 1
ATOM 945 C CA . ILE A 1 126 ? -0.706 7.018 -5.232 1.00 93.19 126 ILE A CA 1
ATOM 946 C C . ILE A 1 126 ? 0.291 5.966 -4.720 1.00 93.19 126 ILE A C 1
ATOM 948 O O . ILE A 1 126 ? 1.142 5.487 -5.478 1.00 93.19 126 ILE A O 1
ATOM 952 N N . HIS A 1 127 ? 0.207 5.597 -3.440 1.00 93.69 127 HIS A N 1
ATOM 953 C CA . HIS A 1 127 ? 1.074 4.571 -2.866 1.00 93.69 127 HIS A CA 1
ATOM 954 C C . HIS A 1 127 ? 0.763 3.203 -3.477 1.00 93.69 127 HIS A C 1
ATOM 956 O O . HIS A 1 127 ? 1.667 2.555 -4.006 1.00 93.69 127 HIS A O 1
ATOM 962 N N . ALA A 1 128 ? -0.519 2.826 -3.500 1.00 97.38 128 ALA A N 1
ATOM 963 C CA . ALA A 1 128 ? -0.960 1.550 -4.044 1.00 97.38 128 ALA A CA 1
ATOM 964 C C . ALA A 1 128 ? -0.717 1.435 -5.553 1.00 97.38 128 ALA A C 1
ATOM 966 O O . ALA A 1 128 ? -0.312 0.375 -6.010 1.00 97.38 128 ALA A O 1
ATOM 967 N N . LYS A 1 129 ? -0.872 2.521 -6.327 1.00 98.06 129 LYS A N 1
ATOM 968 C CA . LYS A 1 129 ? -0.516 2.539 -7.761 1.00 98.06 129 LYS A CA 1
ATOM 969 C C . LYS A 1 129 ? 0.944 2.132 -7.990 1.00 98.06 129 LYS A C 1
ATOM 971 O O . LYS A 1 129 ? 1.234 1.353 -8.892 1.00 98.06 129 LYS A O 1
ATOM 976 N N . ASN A 1 130 ? 1.869 2.624 -7.165 1.00 96.88 130 ASN A N 1
ATOM 977 C CA . ASN A 1 130 ? 3.271 2.224 -7.269 1.00 96.88 130 ASN A CA 1
ATOM 978 C C . ASN A 1 130 ? 3.504 0.766 -6.871 1.00 96.88 130 ASN A C 1
ATOM 980 O O . ASN A 1 130 ? 4.228 0.064 -7.574 1.00 96.88 130 ASN A O 1
ATOM 984 N N . ASP A 1 131 ? 2.913 0.324 -5.759 1.00 98.25 131 ASP A N 1
ATOM 985 C CA . ASP A 1 131 ? 3.068 -1.058 -5.294 1.00 98.25 131 ASP A CA 1
ATOM 986 C C . ASP A 1 131 ? 2.474 -2.041 -6.313 1.00 98.25 131 ASP A C 1
ATOM 988 O O . ASP A 1 131 ? 3.109 -3.031 -6.663 1.00 98.25 131 ASP A O 1
ATOM 992 N N . LEU A 1 132 ? 1.329 -1.708 -6.908 1.00 98.56 132 LEU A N 1
ATOM 993 C CA . LEU A 1 132 ? 0.726 -2.464 -8.000 1.00 98.56 132 LEU A CA 1
ATOM 994 C C . LEU A 1 132 ? 1.617 -2.489 -9.250 1.00 98.56 132 LEU A C 1
ATOM 996 O O . LEU A 1 132 ? 1.783 -3.544 -9.864 1.00 98.56 132 LEU A O 1
ATOM 1000 N N . GLY A 1 133 ? 2.233 -1.357 -9.608 1.00 98.50 133 GLY A N 1
ATOM 1001 C CA . GLY A 1 133 ? 3.217 -1.294 -10.689 1.00 98.50 133 GLY A CA 1
ATOM 1002 C C . GLY A 1 133 ? 4.413 -2.219 -10.441 1.00 98.50 133 GLY A C 1
ATOM 1003 O O . GLY A 1 133 ? 4.816 -2.964 -11.335 1.00 98.50 133 GLY A O 1
ATOM 1004 N N . ASP A 1 134 ? 4.930 -2.247 -9.208 1.00 98.38 134 ASP A N 1
ATOM 1005 C CA . ASP A 1 134 ? 5.992 -3.171 -8.799 1.00 98.38 134 ASP A CA 1
ATOM 1006 C C . ASP A 1 134 ? 5.545 -4.637 -8.875 1.00 98.38 134 ASP A C 1
ATOM 1008 O O . ASP A 1 134 ? 6.305 -5.483 -9.353 1.00 98.38 134 ASP A O 1
ATOM 1012 N N . MET A 1 135 ? 4.311 -4.946 -8.473 1.00 98.69 135 MET A N 1
ATOM 1013 C CA . MET A 1 135 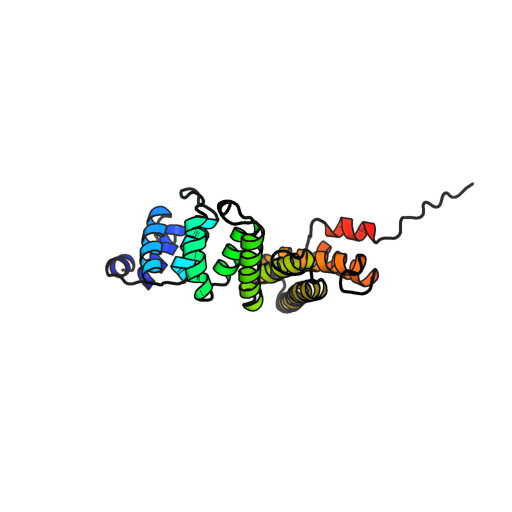? 3.774 -6.306 -8.542 1.00 98.69 135 MET A CA 1
ATOM 1014 C C . MET A 1 135 ? 3.618 -6.800 -9.979 1.00 98.69 135 MET A C 1
ATOM 1016 O O . MET A 1 135 ? 4.023 -7.924 -10.271 1.00 98.69 135 MET A O 1
ATOM 1020 N N . TYR A 1 136 ? 3.141 -5.960 -10.898 1.00 98.81 136 TYR A N 1
ATOM 1021 C CA . TYR A 1 136 ? 3.126 -6.285 -12.326 1.00 98.81 136 TYR A CA 1
ATOM 1022 C C . TYR A 1 136 ? 4.537 -6.448 -12.898 1.00 98.81 136 TYR A C 1
ATOM 1024 O O . TYR A 1 136 ? 4.8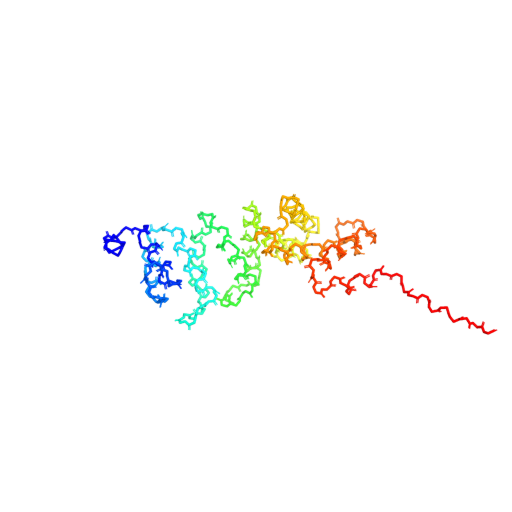06 -7.402 -13.625 1.00 98.81 136 TYR A O 1
ATOM 1032 N N . ARG A 1 137 ? 5.474 -5.565 -12.537 1.00 98.50 137 ARG A N 1
ATOM 1033 C CA . ARG A 1 137 ? 6.870 -5.633 -12.997 1.00 98.50 137 ARG A CA 1
ATOM 1034 C C . ARG A 1 137 ? 7.569 -6.917 -12.545 1.00 98.50 137 ARG A C 1
ATOM 1036 O O . ARG A 1 137 ? 8.414 -7.439 -13.270 1.00 98.50 137 ARG A O 1
ATOM 1043 N N . LEU A 1 138 ? 7.261 -7.400 -11.344 1.00 97.88 138 LEU A N 1
ATOM 1044 C CA . LEU A 1 138 ? 7.879 -8.588 -10.749 1.00 97.88 138 LEU A CA 1
ATOM 1045 C C . LEU A 1 138 ? 7.080 -9.878 -10.984 1.00 97.88 138 LEU A C 1
ATOM 1047 O O . LEU A 1 138 ? 7.624 -10.959 -10.781 1.00 97.88 138 LEU A O 1
ATOM 1051 N N . GLY A 1 139 ? 5.817 -9.787 -11.406 1.00 97.94 139 GLY A N 1
ATOM 1052 C CA . GLY A 1 139 ? 4.914 -10.940 -11.465 1.00 97.94 139 GLY A CA 1
ATOM 1053 C C . GLY A 1 139 ? 4.547 -11.476 -10.078 1.00 97.94 139 GLY A C 1
ATOM 1054 O O . GLY A 1 139 ? 4.418 -12.681 -9.883 1.00 97.94 139 GLY A O 1
ATOM 1055 N N . HIS A 1 140 ? 4.434 -10.599 -9.080 1.00 98.19 140 HIS A N 1
ATOM 1056 C CA . HIS A 1 140 ? 3.987 -10.987 -7.743 1.00 98.19 140 HIS A CA 1
ATOM 1057 C C . HIS A 1 140 ? 2.460 -10.984 -7.700 1.00 98.19 140 HIS A C 1
ATOM 1059 O O . HIS A 1 140 ? 1.844 -9.962 -7.980 1.00 98.19 140 HIS A O 1
ATOM 1065 N N . GLY A 1 141 ? 1.843 -12.122 -7.366 1.00 97.06 141 GLY A N 1
ATOM 1066 C CA . GLY A 1 141 ? 0.382 -12.237 -7.216 1.00 97.06 141 GLY A CA 1
ATOM 1067 C C . GLY A 1 141 ? -0.402 -12.132 -8.528 1.00 97.06 141 GLY A C 1
ATOM 1068 O O . GLY A 1 141 ? -1.626 -12.206 -8.529 1.00 97.06 141 GLY A O 1
ATOM 1069 N N . THR A 1 142 ? 0.308 -11.965 -9.642 1.00 98.06 142 THR A N 1
ATOM 1070 C CA . THR A 1 142 ? -0.203 -11.864 -11.006 1.00 98.06 142 THR A CA 1
ATOM 1071 C C . THR A 1 142 ? 0.891 -12.299 -11.984 1.00 98.06 142 THR A C 1
ATOM 1073 O O . THR A 1 142 ? 2.039 -12.509 -11.595 1.00 98.06 142 THR A O 1
ATOM 1076 N N . LYS A 1 143 ? 0.570 -12.418 -13.273 1.00 98.00 143 LYS A N 1
ATOM 1077 C CA . LYS A 1 143 ? 1.592 -12.624 -14.308 1.00 98.00 143 LYS A CA 1
ATOM 1078 C C . LYS A 1 143 ? 2.422 -11.353 -14.479 1.00 98.00 143 LYS A C 1
ATOM 1080 O O . LYS A 1 143 ? 1.885 -10.250 -14.407 1.00 98.00 143 LYS A O 1
ATOM 1085 N N . GLN A 1 144 ? 3.719 -11.514 -14.737 1.00 98.44 144 GLN A N 1
ATOM 1086 C CA . GLN A 1 144 ? 4.578 -10.377 -15.055 1.00 98.44 144 GLN A CA 1
ATOM 1087 C C . GLN A 1 144 ? 4.053 -9.648 -16.297 1.00 98.44 144 GLN A C 1
ATOM 1089 O O . GLN A 1 144 ? 3.811 -10.269 -17.332 1.00 98.44 144 GLN A O 1
ATOM 1094 N N . ASP A 1 145 ? 3.910 -8.331 -16.183 1.00 98.62 145 ASP A N 1
ATOM 1095 C CA . ASP A 1 145 ? 3.391 -7.466 -17.235 1.00 98.62 145 ASP A CA 1
ATOM 1096 C C . ASP A 1 145 ? 4.006 -6.064 -17.124 1.00 98.62 145 ASP A C 1
ATOM 1098 O O . ASP A 1 145 ? 3.588 -5.213 -16.337 1.00 98.62 145 ASP A O 1
ATOM 1102 N N . TYR A 1 146 ? 5.033 -5.808 -17.931 1.00 98.62 146 TYR A N 1
ATOM 1103 C CA . TYR A 1 146 ? 5.698 -4.507 -17.933 1.00 98.62 146 TYR A CA 1
ATOM 1104 C C . TYR A 1 146 ? 4.816 -3.378 -18.470 1.00 98.62 146 TYR A C 1
ATOM 1106 O O . TYR A 1 146 ? 4.988 -2.233 -18.054 1.00 98.62 146 TYR A O 1
ATOM 1114 N N . SER A 1 147 ? 3.869 -3.671 -19.363 1.00 98.06 147 SER A N 1
ATOM 1115 C CA . SER A 1 147 ? 2.970 -2.656 -19.913 1.00 98.06 147 SER A CA 1
ATOM 1116 C C . SER A 1 147 ? 2.019 -2.140 -18.836 1.00 98.06 147 SER A C 1
ATOM 1118 O O . SER A 1 147 ? 1.881 -0.926 -18.677 1.00 98.06 147 SER A O 1
ATOM 1120 N N . ASN A 1 148 ? 1.450 -3.037 -18.025 1.00 98.12 148 ASN A N 1
ATOM 1121 C CA . ASN A 1 148 ? 0.661 -2.643 -16.858 1.00 98.12 148 ASN A CA 1
ATOM 1122 C C . ASN A 1 148 ? 1.510 -1.939 -15.790 1.00 98.12 148 ASN A C 1
ATOM 1124 O O . ASN A 1 148 ? 1.061 -0.949 -15.212 1.00 98.12 148 ASN A O 1
ATOM 1128 N N . ALA A 1 149 ? 2.753 -2.377 -15.559 1.00 98.62 149 ALA A N 1
ATOM 1129 C CA . ALA A 1 149 ? 3.656 -1.676 -14.644 1.00 98.62 149 ALA A CA 1
ATOM 1130 C C . ALA A 1 149 ? 3.884 -0.214 -15.068 1.00 98.62 149 ALA A C 1
ATOM 1132 O O . ALA A 1 149 ? 3.693 0.707 -14.272 1.00 98.62 149 ALA A O 1
ATOM 1133 N N . ILE A 1 150 ? 4.226 0.008 -16.343 1.00 98.38 150 ILE A N 1
ATOM 1134 C CA . ILE A 1 150 ? 4.416 1.347 -16.918 1.00 98.38 150 ILE A CA 1
ATOM 1135 C C . ILE A 1 150 ? 3.142 2.179 -16.808 1.00 98.38 150 ILE A C 1
ATOM 1137 O O . ILE A 1 150 ? 3.222 3.329 -16.382 1.00 98.38 150 ILE A O 1
ATOM 1141 N N . TYR A 1 151 ? 1.983 1.605 -17.141 1.00 98.06 151 TYR A N 1
ATOM 1142 C CA . TYR A 1 151 ? 0.695 2.286 -17.029 1.00 98.06 151 TYR A CA 1
ATOM 1143 C C . TYR A 1 151 ? 0.471 2.844 -15.615 1.00 98.06 151 TYR A C 1
ATOM 1145 O O . TYR A 1 151 ? 0.185 4.033 -15.453 1.00 98.06 151 TYR A O 1
ATOM 1153 N N . TRP A 1 152 ? 0.668 2.022 -14.581 1.00 98.31 152 TRP A N 1
ATOM 1154 C CA . TRP A 1 152 ? 0.452 2.449 -13.199 1.00 98.31 152 TRP A CA 1
ATOM 1155 C C . TRP A 1 152 ? 1.488 3.463 -12.710 1.00 98.31 152 TRP A C 1
ATOM 1157 O O . TRP A 1 152 ? 1.116 4.437 -12.051 1.00 98.31 152 TRP A O 1
ATOM 1167 N N . TYR A 1 153 ? 2.764 3.316 -13.080 1.00 98.00 153 TYR A N 1
ATOM 1168 C CA . TYR A 1 153 ? 3.770 4.334 -12.765 1.00 98.00 153 TYR A CA 1
ATOM 1169 C C . TYR A 1 153 ? 3.473 5.669 -13.467 1.00 98.00 153 TYR A C 1
ATOM 1171 O O . TYR A 1 153 ? 3.601 6.727 -12.852 1.00 98.00 153 TYR A O 1
ATOM 1179 N N . GLN A 1 154 ? 3.031 5.642 -14.729 1.00 96.19 154 GLN A N 1
ATOM 1180 C CA . GLN A 1 154 ? 2.673 6.851 -15.476 1.00 96.19 154 GLN A CA 1
ATOM 1181 C C . GLN A 1 154 ? 1.491 7.583 -14.840 1.00 96.19 154 GLN A C 1
ATOM 1183 O O . GLN A 1 154 ? 1.549 8.806 -14.701 1.00 96.19 154 GLN A O 1
ATOM 1188 N N . LYS A 1 155 ? 0.463 6.853 -14.384 1.00 95.38 155 LYS A N 1
ATOM 1189 C CA . LYS A 1 155 ? -0.671 7.440 -13.653 1.00 95.38 155 LYS A CA 1
ATOM 1190 C C . LYS A 1 155 ? -0.216 8.265 -12.449 1.00 95.38 155 LYS A C 1
ATOM 1192 O O . LYS A 1 155 ? -0.708 9.372 -12.272 1.00 95.38 155 LYS A O 1
ATOM 1197 N N . VAL A 1 156 ? 0.756 7.773 -11.676 1.00 93.94 156 VAL A N 1
ATOM 1198 C CA . VAL A 1 156 ? 1.312 8.521 -10.535 1.00 93.94 156 VAL A CA 1
ATOM 1199 C C . VAL A 1 156 ? 2.032 9.793 -10.986 1.00 93.94 156 VAL A C 1
ATOM 1201 O O . VAL A 1 156 ? 1.862 10.847 -10.376 1.00 93.94 156 VAL A O 1
ATOM 1204 N N . THR A 1 157 ? 2.838 9.714 -12.048 1.00 90.06 157 THR A N 1
ATOM 1205 C CA . THR A 1 157 ? 3.611 10.874 -12.520 1.00 90.06 157 THR A CA 1
ATOM 1206 C C . THR A 1 157 ? 2.736 11.978 -13.106 1.00 90.06 157 THR A C 1
ATOM 1208 O O . THR A 1 157 ? 3.006 13.146 -12.846 1.00 90.06 157 THR A O 1
ATOM 1211 N N . VAL A 1 158 ? 1.665 11.620 -13.825 1.00 87.62 158 VAL A N 1
ATOM 1212 C CA . VAL A 1 158 ? 0.689 12.583 -14.363 1.00 87.62 158 VAL A CA 1
ATOM 1213 C C . VAL A 1 158 ? -0.060 13.273 -13.225 1.00 87.62 158 VAL A C 1
ATOM 1215 O O . VAL A 1 158 ? -0.144 14.495 -13.198 1.00 87.62 158 VAL A O 1
ATOM 1218 N N . GLU A 1 159 ? -0.515 12.509 -12.232 1.00 81.75 159 GLU A N 1
ATOM 1219 C CA . GLU A 1 159 ? -1.231 13.063 -11.080 1.00 81.75 159 GLU A CA 1
ATOM 1220 C C . GLU A 1 159 ? -0.358 14.022 -10.252 1.00 81.75 159 GLU A C 1
ATOM 1222 O O . GLU A 1 159 ? -0.847 15.042 -9.771 1.00 81.75 159 GLU A O 1
ATOM 1227 N N . LEU A 1 160 ? 0.954 13.766 -10.124 1.00 74.94 160 LEU A N 1
ATOM 1228 C CA . LEU A 1 160 ? 1.852 14.752 -9.515 1.00 74.94 160 LEU A CA 1
ATOM 1229 C C . LEU A 1 160 ? 1.979 16.017 -10.363 1.00 74.94 160 LEU A C 1
ATOM 1231 O O . LEU A 1 160 ? 2.009 17.102 -9.786 1.00 74.94 160 LEU A O 1
ATOM 1235 N N . SER A 1 161 ? 2.099 15.898 -11.689 1.00 73.31 161 SER A N 1
ATOM 1236 C CA . SER A 1 161 ? 2.170 17.071 -12.567 1.00 73.31 161 SER A CA 1
ATOM 1237 C C . SER A 1 161 ? 0.963 17.985 -12.354 1.00 73.31 161 SER A C 1
ATOM 1239 O O . SER A 1 161 ? 1.152 19.190 -12.207 1.00 73.31 161 SER A O 1
ATOM 1241 N N . ASP A 1 162 ? -0.234 17.414 -12.215 1.00 76.81 162 ASP A N 1
ATOM 1242 C CA . ASP A 1 162 ? -1.456 18.166 -11.917 1.00 76.81 162 ASP A CA 1
ATOM 1243 C C . ASP A 1 162 ? -1.412 18.814 -10.517 1.00 76.81 162 ASP A C 1
ATOM 1245 O O . ASP A 1 162 ? -1.732 19.994 -10.360 1.00 76.81 162 ASP A O 1
ATOM 1249 N N . ILE A 1 163 ? -0.951 18.082 -9.492 1.00 70.75 163 ILE A N 1
ATOM 1250 C CA . ILE A 1 163 ? -0.825 18.598 -8.113 1.00 70.75 163 ILE A CA 1
ATOM 1251 C C . ILE A 1 163 ? 0.187 19.754 -8.027 1.00 70.75 163 ILE A C 1
ATOM 1253 O O . ILE A 1 163 ? -0.078 20.762 -7.370 1.00 70.75 163 ILE A O 1
ATOM 1257 N N . LEU A 1 164 ? 1.353 19.613 -8.666 1.00 69.62 164 LEU A N 1
ATOM 1258 C CA . LEU A 1 164 ? 2.407 20.632 -8.660 1.00 69.62 164 LEU A CA 1
ATOM 1259 C C . LEU A 1 164 ? 2.037 21.852 -9.503 1.00 69.62 164 LEU A C 1
ATOM 1261 O O . LEU A 1 164 ? 2.422 22.961 -9.138 1.00 69.62 164 LEU A O 1
ATOM 1265 N N . ALA A 1 165 ? 1.297 21.660 -10.600 1.00 73.25 165 ALA A N 1
ATOM 1266 C CA . ALA A 1 165 ? 0.762 22.760 -11.394 1.00 73.25 165 ALA A CA 1
ATOM 1267 C C . ALA A 1 165 ? -0.269 23.589 -10.609 1.00 73.25 165 ALA A C 1
ATOM 1269 O O . ALA A 1 165 ? -0.374 24.792 -10.841 1.00 73.25 165 ALA A O 1
ATOM 1270 N N . ALA A 1 166 ? -0.997 22.971 -9.671 1.00 76.56 166 ALA A N 1
ATOM 1271 C CA . ALA A 1 166 ? -1.972 23.656 -8.825 1.00 76.56 166 ALA A CA 1
ATOM 1272 C C . ALA A 1 166 ? -1.318 24.514 -7.721 1.00 76.56 166 ALA A C 1
ATOM 1274 O O . ALA A 1 166 ? -1.528 25.724 -7.692 1.00 76.56 166 ALA A O 1
ATOM 1275 N N . ASP A 1 167 ? -0.536 23.914 -6.813 1.00 75.81 167 ASP A N 1
ATOM 1276 C CA . ASP A 1 167 ? 0.349 24.641 -5.882 1.00 75.81 167 ASP A CA 1
ATOM 1277 C C . ASP A 1 167 ? 1.413 23.676 -5.307 1.00 75.81 167 ASP A C 1
ATOM 1279 O O . ASP A 1 167 ? 1.079 22.733 -4.577 1.00 75.81 167 ASP A O 1
ATOM 1283 N N . PRO A 1 168 ? 2.713 23.907 -5.566 1.00 72.06 168 PRO A N 1
ATOM 1284 C CA . PRO A 1 168 ? 3.790 23.027 -5.112 1.00 72.06 168 PRO A CA 1
ATOM 1285 C C . PRO A 1 168 ? 3.967 22.978 -3.584 1.00 72.06 168 PRO A C 1
ATOM 1287 O O . PRO A 1 168 ? 4.686 22.114 -3.082 1.00 72.06 168 PRO A O 1
ATOM 1290 N N . ARG A 1 169 ? 3.326 23.876 -2.825 1.00 79.94 169 ARG A N 1
ATOM 1291 C CA . ARG A 1 169 ? 3.368 23.921 -1.352 1.00 79.94 169 ARG A CA 1
ATOM 1292 C C . ARG A 1 169 ? 2.254 23.106 -0.698 1.00 79.94 169 ARG A C 1
ATOM 1294 O O . ARG A 1 169 ? 2.197 23.042 0.531 1.00 79.94 169 ARG A O 1
ATOM 1301 N N . LEU A 1 170 ? 1.362 22.492 -1.480 1.00 76.38 170 LEU A N 1
ATOM 1302 C CA . LEU A 1 170 ? 0.280 21.689 -0.922 1.00 76.38 170 LEU A CA 1
ATOM 1303 C C . LEU A 1 170 ? 0.838 20.535 -0.074 1.00 76.38 170 LEU A C 1
ATOM 1305 O O . LEU A 1 170 ? 1.733 19.809 -0.518 1.00 76.38 170 LEU A O 1
ATOM 1309 N N . PRO A 1 171 ? 0.267 20.272 1.116 1.00 76.81 171 PRO A N 1
ATOM 1310 C CA . PRO A 1 171 ? 0.660 19.121 1.923 1.00 76.81 171 PRO A CA 1
ATOM 1311 C C . PRO A 1 171 ? 0.533 17.785 1.174 1.00 76.81 171 PRO A C 1
ATOM 1313 O O . PRO A 1 171 ? 1.292 16.857 1.437 1.00 76.81 171 PRO A O 1
ATOM 1316 N N . SER A 1 172 ? -0.403 17.656 0.226 1.00 73.81 172 SER A N 1
ATOM 1317 C CA . SER A 1 172 ? -0.509 16.490 -0.667 1.00 73.81 172 SER A CA 1
ATOM 1318 C C . SER A 1 172 ? 0.712 16.337 -1.581 1.00 73.81 172 SER A C 1
ATOM 1320 O O . SER A 1 172 ? 1.236 15.229 -1.685 1.00 73.81 172 SER A O 1
ATOM 1322 N N . ALA A 1 173 ? 1.211 17.429 -2.168 1.00 73.69 173 ALA A N 1
ATOM 1323 C CA . ALA A 1 173 ? 2.422 17.427 -2.988 1.00 73.69 173 ALA A CA 1
ATOM 1324 C C . ALA A 1 173 ? 3.624 16.929 -2.175 1.00 73.69 173 ALA A C 1
ATOM 1326 O O . ALA A 1 173 ? 4.347 16.024 -2.597 1.00 73.69 173 ALA A O 1
ATOM 1327 N N . GLN A 1 174 ? 3.780 17.451 -0.956 1.00 78.00 174 GLN A N 1
ATOM 1328 C CA . GLN A 1 174 ? 4.889 17.077 -0.085 1.00 78.00 174 GLN A CA 1
ATOM 1329 C C . GLN A 1 174 ? 4.780 15.631 0.425 1.00 78.00 174 GLN A C 1
ATOM 1331 O O . GLN A 1 174 ? 5.782 14.917 0.439 1.00 78.00 174 GLN A O 1
ATOM 1336 N N . ARG A 1 175 ? 3.579 15.171 0.807 1.00 79.88 175 ARG A N 1
ATOM 1337 C CA . ARG A 1 175 ? 3.348 13.787 1.268 1.00 79.88 175 ARG A CA 1
ATOM 1338 C C . ARG A 1 175 ? 3.618 12.750 0.176 1.00 79.88 175 ARG A C 1
ATOM 1340 O O . ARG A 1 175 ? 4.145 11.680 0.469 1.00 79.88 175 ARG A O 1
ATOM 1347 N N . ASN A 1 176 ? 3.301 13.076 -1.076 1.00 83.44 176 ASN A N 1
ATOM 1348 C CA . ASN A 1 176 ? 3.415 12.139 -2.194 1.00 83.44 176 ASN A CA 1
ATOM 1349 C C . ASN A 1 176 ? 4.758 12.217 -2.930 1.00 83.44 176 ASN A C 1
ATOM 1351 O O . ASN A 1 176 ? 5.063 11.322 -3.721 1.00 83.44 176 ASN A O 1
ATOM 1355 N N . LYS A 1 177 ? 5.589 13.226 -2.631 1.00 85.50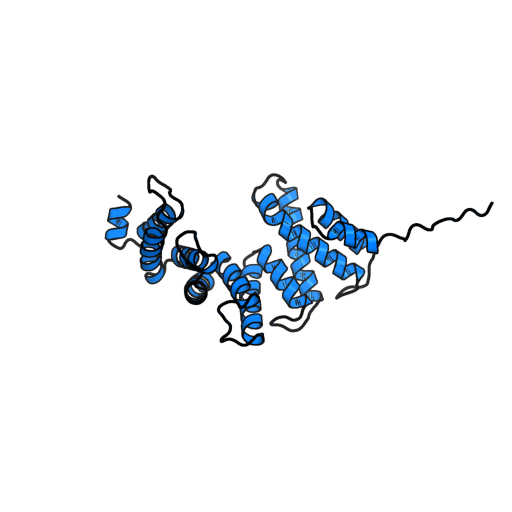 177 LYS A N 1
ATOM 1356 C CA . LYS A 1 177 ? 6.886 13.481 -3.275 1.00 85.50 177 LYS A CA 1
ATOM 1357 C C . LYS A 1 177 ? 7.740 12.219 -3.423 1.00 85.50 177 LYS A C 1
ATOM 1359 O O . LYS A 1 177 ? 8.152 11.889 -4.531 1.00 85.50 177 LYS A O 1
ATOM 1364 N N . THR A 1 178 ? 7.941 11.469 -2.338 1.00 87.75 178 THR A N 1
ATOM 1365 C CA . THR A 1 178 ? 8.753 10.237 -2.341 1.00 87.75 178 THR A CA 1
ATOM 1366 C C . THR A 1 178 ? 8.168 9.147 -3.240 1.00 87.75 178 THR A C 1
ATOM 1368 O O . THR A 1 178 ? 8.905 8.460 -3.946 1.00 87.75 178 THR A O 1
ATOM 1371 N N . SER A 1 179 ? 6.842 8.993 -3.247 1.00 90.12 179 SER A N 1
ATOM 1372 C CA . SER A 1 179 ? 6.179 7.963 -4.058 1.00 90.12 179 SER A CA 1
ATOM 1373 C C . SER A 1 179 ? 6.283 8.271 -5.539 1.00 90.12 179 SER A C 1
ATOM 1375 O O . SER A 1 179 ? 6.524 7.375 -6.341 1.00 90.12 179 SER A O 1
ATOM 1377 N N . VAL A 1 180 ? 6.172 9.542 -5.905 1.00 90.81 180 VAL A N 1
ATOM 1378 C CA . VAL A 1 180 ? 6.300 9.938 -7.303 1.00 90.81 180 VAL A CA 1
ATOM 1379 C C . VAL A 1 180 ? 7.753 9.873 -7.765 1.00 90.81 180 VAL A C 1
ATOM 1381 O O . VAL A 1 180 ? 8.026 9.407 -8.869 1.00 90.81 180 VAL A O 1
ATOM 1384 N N . ALA A 1 181 ? 8.702 10.239 -6.901 1.00 92.94 181 ALA A N 1
ATOM 1385 C CA . ALA A 1 181 ? 10.122 10.042 -7.167 1.00 92.94 181 ALA A CA 1
ATOM 1386 C C . ALA A 1 181 ? 10.438 8.556 -7.451 1.00 92.94 181 ALA A C 1
ATOM 1388 O O . ALA A 1 181 ? 11.207 8.251 -8.364 1.00 92.94 181 ALA A O 1
ATOM 1389 N N . ARG A 1 182 ? 9.786 7.622 -6.731 1.00 95.12 182 ARG A N 1
ATOM 1390 C CA . ARG A 1 182 ? 9.860 6.174 -7.005 1.00 95.12 182 ARG A CA 1
ATOM 1391 C C . ARG A 1 182 ? 9.277 5.810 -8.377 1.00 95.12 182 ARG A C 1
ATOM 1393 O O . ARG A 1 182 ? 9.910 5.035 -9.097 1.00 95.12 182 ARG A O 1
ATOM 1400 N N . SER A 1 183 ? 8.129 6.368 -8.768 1.00 96.56 183 SER A N 1
ATOM 1401 C CA . SER A 1 183 ? 7.521 6.121 -10.090 1.00 96.56 183 SER A CA 1
ATOM 1402 C C . SER A 1 183 ? 8.423 6.593 -11.225 1.00 96.56 183 SER A C 1
ATOM 1404 O O . SER A 1 183 ? 8.688 5.836 -12.155 1.00 96.56 183 SER A O 1
ATOM 1406 N N . PHE A 1 184 ? 8.955 7.813 -11.119 1.00 96.44 184 PHE A N 1
ATOM 1407 C CA . PHE A 1 184 ? 9.896 8.356 -12.093 1.00 96.44 184 PHE A CA 1
ATOM 1408 C C . PHE A 1 184 ? 11.161 7.510 -12.197 1.00 96.44 184 PHE A C 1
ATOM 1410 O O . PHE A 1 184 ? 11.574 7.147 -13.296 1.00 96.44 184 PHE A O 1
ATOM 1417 N N . ASN A 1 185 ? 11.736 7.105 -11.063 1.00 97.00 185 ASN A N 1
ATOM 1418 C CA . ASN A 1 185 ? 12.897 6.225 -11.074 1.00 97.00 185 ASN A CA 1
ATOM 1419 C C . ASN A 1 185 ? 12.597 4.880 -11.760 1.00 97.00 185 ASN A C 1
ATOM 1421 O O . ASN A 1 185 ? 13.419 4.375 -12.526 1.00 97.00 185 ASN A O 1
ATOM 1425 N N . SER A 1 186 ? 11.413 4.316 -11.512 1.00 97.81 186 SER A N 1
ATOM 1426 C CA . SER A 1 186 ? 10.982 3.050 -12.111 1.00 97.81 186 SER A CA 1
ATOM 1427 C C . SER A 1 186 ? 10.785 3.180 -13.621 1.00 97.81 186 SER A C 1
ATOM 1429 O O . SER A 1 186 ? 11.313 2.360 -14.368 1.00 97.81 186 SER A O 1
ATOM 1431 N N . LEU A 1 187 ? 10.123 4.244 -14.089 1.00 97.88 187 LEU A N 1
ATOM 1432 C CA . LEU A 1 187 ? 9.974 4.542 -15.518 1.00 97.88 187 LEU A CA 1
ATOM 1433 C C . LEU A 1 187 ? 11.328 4.752 -16.196 1.00 97.88 187 LEU A C 1
ATOM 1435 O O . LEU A 1 187 ? 11.575 4.181 -17.258 1.00 97.88 187 LEU A O 1
ATOM 1439 N N . GLY A 1 188 ? 12.236 5.489 -15.556 1.00 97.31 188 GLY A N 1
ATOM 1440 C CA . GLY A 1 188 ? 13.606 5.656 -16.028 1.00 97.31 188 GLY A CA 1
ATOM 1441 C C . GLY A 1 188 ? 14.308 4.315 -16.267 1.00 97.31 188 GLY A C 1
ATOM 1442 O O . GLY A 1 188 ? 14.859 4.077 -17.343 1.00 97.31 188 GLY A O 1
ATOM 1443 N N . ALA A 1 189 ? 14.206 3.394 -15.306 1.00 96.88 189 ALA A N 1
ATOM 1444 C CA . ALA A 1 189 ? 14.749 2.043 -15.433 1.00 96.88 189 ALA A CA 1
ATOM 1445 C C . ALA A 1 189 ? 14.062 1.211 -16.534 1.00 96.88 189 ALA A C 1
ATOM 1447 O O . ALA A 1 189 ? 14.752 0.483 -17.255 1.00 96.88 189 ALA A O 1
ATOM 1448 N N . MET A 1 190 ? 12.735 1.330 -16.702 1.00 97.62 190 MET A N 1
ATOM 1449 C CA . MET A 1 190 ? 11.993 0.647 -17.775 1.00 97.62 190 MET A CA 1
ATOM 1450 C C . MET A 1 190 ? 12.499 1.084 -19.156 1.00 97.62 190 MET A C 1
ATOM 1452 O O . MET A 1 190 ? 12.825 0.233 -19.983 1.00 97.62 190 MET A O 1
ATOM 1456 N N . TYR A 1 191 ? 12.635 2.394 -19.393 1.00 97.94 191 TYR A N 1
ATOM 1457 C CA . TYR A 1 191 ? 13.113 2.935 -20.672 1.00 97.94 191 TYR A CA 1
ATOM 1458 C C . TYR A 1 191 ? 14.599 2.662 -20.928 1.00 97.94 191 TYR A C 1
ATOM 1460 O O . TYR A 1 191 ? 14.985 2.429 -22.075 1.00 97.94 191 TYR A O 1
ATOM 1468 N N . ALA A 1 192 ? 15.433 2.646 -19.885 1.00 96.69 192 ALA A N 1
ATOM 1469 C CA . ALA A 1 192 ? 16.841 2.269 -20.003 1.00 96.69 192 ALA A CA 1
ATOM 1470 C C . ALA A 1 192 ? 16.997 0.798 -20.423 1.00 96.69 192 ALA A C 1
ATOM 1472 O O . ALA A 1 192 ? 17.821 0.464 -21.277 1.00 96.69 192 ALA A O 1
ATOM 1473 N N . SER A 1 193 ? 16.177 -0.078 -19.836 1.00 95.94 193 SER A N 1
ATOM 1474 C CA . SER A 1 193 ? 16.271 -1.531 -20.014 1.00 95.94 193 SER A CA 1
ATOM 1475 C C . SER A 1 193 ? 15.469 -2.049 -21.209 1.00 95.94 193 SER A C 1
ATOM 1477 O O . SER A 1 193 ? 15.787 -3.111 -21.742 1.00 95.94 193 SER A O 1
ATOM 1479 N N . GLY A 1 194 ? 14.468 -1.295 -21.670 1.00 97.00 194 GLY A N 1
ATOM 1480 C CA . GLY A 1 194 ? 13.527 -1.715 -22.710 1.00 97.00 194 GLY A CA 1
ATOM 1481 C C . GLY A 1 194 ? 12.466 -2.693 -22.201 1.00 97.00 194 GLY A C 1
ATOM 1482 O O . GLY A 1 194 ? 12.050 -3.595 -22.923 1.00 97.00 194 GLY A O 1
ATOM 1483 N N . TRP A 1 195 ? 12.073 -2.571 -20.934 1.00 97.12 195 TRP A N 1
ATOM 1484 C CA . TRP A 1 195 ? 11.065 -3.436 -20.326 1.00 97.12 195 TRP A CA 1
ATOM 1485 C C . TRP A 1 195 ? 9.667 -2.899 -20.622 1.00 97.12 195 TRP A C 1
ATOM 1487 O O . TRP A 1 195 ? 9.288 -1.844 -20.123 1.00 97.12 195 TRP A O 1
ATOM 1497 N N . GLY A 1 196 ? 8.917 -3.605 -21.474 1.00 95.81 196 GLY A N 1
ATOM 1498 C CA . GLY A 1 196 ? 7.564 -3.211 -21.899 1.00 95.81 196 GLY A CA 1
ATOM 1499 C C . GLY A 1 196 ? 7.503 -2.026 -22.871 1.00 95.81 196 GLY A C 1
ATOM 1500 O O . GLY A 1 196 ? 6.420 -1.679 -23.329 1.00 95.81 196 GLY A O 1
ATOM 1501 N N . VAL A 1 197 ? 8.649 -1.423 -23.206 1.00 96.69 197 VAL A N 1
ATOM 1502 C CA . VAL A 1 197 ? 8.810 -0.308 -24.154 1.00 96.69 197 VAL A CA 1
ATOM 1503 C C . VAL A 1 197 ? 10.112 -0.459 -24.932 1.00 96.69 197 VAL A C 1
ATOM 1505 O O . VAL A 1 197 ? 11.048 -1.111 -24.474 1.00 96.69 197 VAL A O 1
ATOM 1508 N N . ALA A 1 198 ? 10.213 0.184 -26.097 1.00 97.44 198 ALA A N 1
ATOM 1509 C CA . ALA A 1 198 ? 11.489 0.294 -26.797 1.00 97.44 198 ALA A CA 1
ATOM 1510 C C . ALA A 1 198 ? 12.523 1.030 -25.926 1.00 97.44 198 ALA A C 1
ATOM 1512 O O . ALA A 1 198 ? 12.205 2.040 -25.289 1.00 97.44 198 ALA A O 1
ATOM 1513 N N . LYS A 1 199 ? 13.770 0.539 -25.927 1.00 96.94 199 LYS A N 1
ATOM 1514 C CA . LYS A 1 199 ? 14.884 1.202 -25.238 1.00 96.94 199 LYS A CA 1
ATOM 1515 C C . LYS A 1 199 ? 14.991 2.649 -25.706 1.00 96.94 199 LYS A C 1
ATOM 1517 O O . LYS A 1 199 ? 15.112 2.910 -26.901 1.00 96.94 199 LYS A O 1
ATOM 1522 N N . ASN A 1 200 ? 14.984 3.584 -24.763 1.00 96.94 200 ASN A N 1
ATOM 1523 C CA . ASN A 1 200 ? 15.112 5.004 -25.057 1.00 96.94 200 ASN A CA 1
ATOM 1524 C C . ASN A 1 200 ? 15.921 5.691 -23.956 1.00 96.94 200 ASN A C 1
ATOM 1526 O O . ASN A 1 200 ? 15.411 6.009 -22.883 1.00 96.94 200 ASN A O 1
ATOM 1530 N N . ARG A 1 201 ? 17.204 5.921 -24.245 1.00 95.38 201 ARG A N 1
ATOM 1531 C CA . ARG A 1 201 ? 18.157 6.523 -23.306 1.00 95.38 201 ARG A CA 1
ATOM 1532 C C . ARG A 1 201 ? 17.755 7.936 -22.889 1.00 95.38 201 ARG A C 1
ATOM 1534 O O . ARG A 1 201 ? 17.873 8.261 -21.714 1.00 95.38 201 ARG A O 1
ATOM 1541 N N . ASN A 1 202 ? 17.266 8.752 -23.821 1.00 95.44 202 ASN A N 1
ATOM 1542 C CA . ASN A 1 202 ? 16.901 10.138 -23.530 1.00 95.44 202 ASN A CA 1
ATOM 1543 C C . ASN A 1 202 ? 15.679 10.190 -22.607 1.00 95.44 202 ASN A C 1
ATOM 1545 O O . ASN A 1 202 ? 15.736 10.837 -21.568 1.00 95.44 202 ASN A O 1
ATOM 1549 N N . ARG A 1 203 ? 14.635 9.400 -22.900 1.00 95.94 203 ARG A N 1
ATOM 1550 C CA . ARG A 1 203 ? 13.477 9.255 -21.998 1.00 95.94 203 ARG A CA 1
ATOM 1551 C C . ARG A 1 203 ? 13.867 8.725 -20.624 1.00 95.94 203 ARG A C 1
ATOM 1553 O O . ARG A 1 203 ? 13.337 9.182 -19.617 1.00 95.94 203 ARG A O 1
ATOM 1560 N N . ALA A 1 204 ? 14.789 7.767 -20.571 1.00 97.06 204 ALA A N 1
ATOM 1561 C CA . ALA A 1 204 ? 15.281 7.251 -19.303 1.00 97.06 204 ALA A CA 1
ATOM 1562 C C . ALA A 1 204 ? 15.964 8.346 -18.467 1.00 97.06 204 ALA A C 1
ATOM 1564 O O . ALA A 1 204 ? 15.687 8.456 -17.275 1.00 97.06 204 ALA A O 1
ATOM 1565 N N . ILE A 1 205 ? 16.807 9.173 -19.094 1.00 96.31 205 ILE A N 1
ATOM 1566 C CA . ILE A 1 205 ? 17.467 10.312 -18.445 1.00 96.31 205 ILE A CA 1
ATOM 1567 C C . ILE A 1 205 ? 16.432 11.330 -17.951 1.00 96.31 205 ILE A C 1
ATOM 1569 O O . ILE A 1 205 ? 16.463 11.658 -16.771 1.00 96.31 205 ILE A O 1
ATOM 1573 N N . GLU A 1 206 ? 15.470 11.742 -18.786 1.00 95.25 206 GLU A N 1
ATOM 1574 C CA . GLU A 1 206 ? 14.410 12.697 -18.405 1.00 95.25 206 GLU A CA 1
ATOM 1575 C C . GLU A 1 206 ? 13.664 12.268 -17.134 1.00 95.25 206 GLU A C 1
ATOM 1577 O O . GLU A 1 206 ? 13.415 13.072 -16.233 1.00 95.25 206 GLU A O 1
ATOM 1582 N N . TYR A 1 207 ? 13.296 10.988 -17.044 1.00 95.94 207 TYR A N 1
ATOM 1583 C CA . TYR A 1 207 ? 12.605 10.468 -15.871 1.00 95.94 207 TYR A CA 1
ATOM 1584 C C . TYR A 1 207 ? 13.510 10.391 -14.643 1.00 95.94 207 TYR A C 1
ATOM 1586 O O . TYR A 1 207 ? 13.081 10.712 -13.536 1.00 95.94 207 TYR A O 1
ATOM 1594 N N . LEU A 1 208 ? 14.767 9.985 -14.808 1.00 96.44 208 LEU A N 1
ATOM 1595 C CA . LEU A 1 208 ? 15.687 9.901 -13.679 1.00 96.44 208 LEU A CA 1
ATOM 1596 C C . LEU A 1 208 ? 16.103 11.285 -13.158 1.00 96.44 208 LEU A C 1
ATOM 1598 O O . LEU A 1 208 ? 16.271 11.429 -11.952 1.00 96.44 208 LEU A O 1
ATOM 1602 N N . GLU A 1 209 ? 16.201 12.306 -14.012 1.00 95.12 209 GLU A N 1
ATOM 1603 C CA . GLU A 1 209 ? 16.423 13.698 -13.592 1.00 95.12 209 GLU A CA 1
ATOM 1604 C C . GLU A 1 209 ? 15.258 14.209 -12.737 1.00 95.12 209 GLU A C 1
ATOM 1606 O O . GLU A 1 209 ? 15.474 14.803 -11.680 1.00 95.12 209 GLU A O 1
ATOM 1611 N N . GLN A 1 210 ? 14.016 13.899 -13.124 1.00 93.31 210 GLN A N 1
ATOM 1612 C CA . GLN A 1 210 ? 12.837 14.215 -12.310 1.00 93.31 210 GLN A CA 1
ATOM 1613 C C . GLN A 1 210 ? 12.849 13.463 -10.972 1.00 93.31 210 GLN A C 1
ATOM 1615 O O . GLN A 1 210 ? 12.569 14.049 -9.925 1.00 93.31 210 GLN A O 1
ATOM 1620 N N . ALA A 1 211 ? 13.228 12.183 -10.972 1.00 94.25 211 ALA A N 1
ATOM 1621 C CA . ALA A 1 211 ? 13.381 11.418 -9.737 1.00 94.25 211 ALA A CA 1
ATOM 1622 C C . ALA A 1 211 ? 14.472 12.002 -8.818 1.00 94.25 211 ALA A C 1
ATOM 1624 O O . ALA A 1 211 ? 14.271 12.070 -7.605 1.00 94.25 211 ALA A O 1
ATOM 1625 N N . GLU A 1 212 ? 15.607 12.442 -9.373 1.00 94.19 212 GLU A N 1
ATOM 1626 C CA . GLU A 1 212 ? 16.703 13.077 -8.628 1.00 94.19 212 GLU A CA 1
ATOM 1627 C C . GLU A 1 212 ? 16.275 14.425 -8.042 1.00 94.19 212 GLU A C 1
ATOM 1629 O O . GLU A 1 212 ? 16.490 14.663 -6.854 1.00 94.19 212 GLU A O 1
ATOM 1634 N N . ALA A 1 213 ? 15.591 15.266 -8.822 1.00 90.56 213 ALA A N 1
ATOM 1635 C CA . ALA A 1 213 ? 15.055 16.546 -8.356 1.00 90.56 213 ALA A CA 1
ATOM 1636 C C . ALA A 1 213 ? 14.061 16.374 -7.190 1.00 90.56 213 ALA A C 1
ATOM 1638 O O . ALA A 1 213 ? 13.980 17.207 -6.283 1.00 90.56 213 ALA A O 1
ATOM 1639 N N . LEU A 1 214 ? 13.327 15.258 -7.175 1.00 88.69 214 LEU A N 1
ATOM 1640 C CA . LEU A 1 214 ? 12.434 14.890 -6.077 1.00 88.69 214 LEU A CA 1
ATOM 1641 C C . LEU A 1 214 ? 13.145 14.165 -4.920 1.00 88.69 214 LEU A C 1
ATOM 1643 O O . LEU A 1 214 ? 12.500 13.848 -3.921 1.00 88.69 214 LEU A O 1
ATOM 1647 N N . GLY A 1 215 ? 14.460 13.959 -5.003 1.00 90.88 215 GLY A N 1
ATOM 1648 C CA . GLY A 1 215 ? 15.285 13.397 -3.935 1.00 90.88 215 GLY A CA 1
ATOM 1649 C C . GLY A 1 215 ? 15.287 11.870 -3.862 1.00 90.88 215 GLY A C 1
ATOM 1650 O O . GLY A 1 215 ? 15.554 11.319 -2.796 1.00 90.88 215 GLY A O 1
ATOM 1651 N N . HIS A 1 216 ? 14.984 11.159 -4.955 1.00 93.38 216 HIS A N 1
ATOM 1652 C CA . HIS A 1 216 ? 15.056 9.697 -4.957 1.00 93.38 216 HIS A CA 1
ATOM 1653 C C . HIS A 1 216 ? 16.509 9.220 -4.743 1.00 93.38 216 HIS A C 1
ATOM 1655 O O . HIS A 1 216 ? 17.390 9.566 -5.537 1.00 93.38 216 HIS A O 1
ATOM 1661 N N . PRO A 1 217 ? 16.786 8.358 -3.744 1.00 91.38 217 PRO A N 1
ATOM 1662 C CA . PRO A 1 217 ? 18.153 8.040 -3.309 1.00 91.38 217 PRO A CA 1
ATOM 1663 C C . PRO A 1 217 ? 19.002 7.311 -4.360 1.00 91.38 217 PRO A C 1
ATOM 1665 O O . PRO A 1 217 ? 20.229 7.305 -4.281 1.00 91.38 217 PRO A O 1
ATOM 1668 N N . HIS A 1 218 ? 18.369 6.682 -5.352 1.00 91.69 218 HIS A N 1
ATOM 1669 C CA . HIS A 1 218 ? 19.062 5.919 -6.396 1.00 91.69 218 HIS A CA 1
ATOM 1670 C C . HIS A 1 218 ? 19.077 6.601 -7.767 1.00 91.69 218 HIS A C 1
ATOM 1672 O O . HIS A 1 218 ? 19.743 6.105 -8.673 1.00 91.69 218 HIS A O 1
ATOM 1678 N N . ALA A 1 219 ? 18.391 7.737 -7.930 1.00 93.75 219 ALA A N 1
ATOM 1679 C CA . ALA A 1 219 ? 18.239 8.366 -9.242 1.00 93.75 219 ALA A CA 1
ATOM 1680 C C . ALA A 1 219 ? 19.577 8.845 -9.820 1.00 93.75 219 ALA A C 1
ATOM 1682 O O . ALA A 1 219 ? 19.901 8.514 -10.958 1.00 93.75 219 ALA A O 1
ATOM 1683 N N . LYS A 1 220 ? 20.407 9.508 -9.004 1.00 92.56 220 LYS A N 1
ATOM 1684 C CA . LYS A 1 220 ? 21.744 9.968 -9.408 1.00 92.56 220 LYS A CA 1
ATOM 1685 C C . LYS A 1 220 ? 22.629 8.830 -9.922 1.00 92.56 220 LYS A C 1
ATOM 1687 O O . LYS A 1 220 ? 23.216 8.927 -10.995 1.00 92.56 220 LYS A O 1
ATOM 1692 N N . ARG A 1 221 ? 22.685 7.717 -9.181 1.00 92.69 221 ARG A N 1
ATOM 1693 C CA . ARG A 1 221 ? 23.456 6.530 -9.583 1.00 92.69 221 ARG A CA 1
ATOM 1694 C C . ARG A 1 221 ? 22.937 5.967 -10.905 1.00 92.69 221 ARG A C 1
ATOM 1696 O O . ARG A 1 221 ? 23.725 5.646 -11.786 1.00 92.69 221 ARG A O 1
ATOM 1703 N N . ASN A 1 222 ? 21.618 5.868 -11.057 1.00 92.19 222 ASN A N 1
ATOM 1704 C CA . ASN A 1 222 ? 21.008 5.373 -12.288 1.00 92.19 222 ASN A CA 1
ATOM 1705 C C . ASN A 1 222 ? 21.321 6.300 -13.479 1.00 92.19 222 ASN A C 1
ATOM 1707 O O . ASN A 1 222 ? 21.659 5.804 -14.551 1.00 92.19 222 ASN A O 1
ATOM 1711 N N . LEU A 1 223 ? 21.319 7.626 -13.289 1.00 92.38 223 LEU A N 1
ATOM 1712 C CA . LEU A 1 223 ? 21.740 8.594 -14.312 1.00 92.38 223 LEU A CA 1
ATOM 1713 C C . LEU A 1 223 ? 23.192 8.404 -14.735 1.00 92.38 223 LEU A C 1
ATOM 1715 O O . LEU A 1 223 ? 23.496 8.442 -15.926 1.00 92.38 223 LEU A O 1
ATOM 1719 N N . GLU A 1 224 ? 24.093 8.182 -13.780 1.00 90.62 224 GLU A N 1
ATOM 1720 C CA . GLU A 1 224 ? 25.516 7.972 -14.059 1.00 90.62 224 GLU A CA 1
ATOM 1721 C C . GLU A 1 224 ? 25.748 6.758 -14.967 1.00 90.62 224 GLU A C 1
ATOM 1723 O O . GLU A 1 224 ? 26.568 6.843 -15.879 1.00 90.62 224 GLU A O 1
ATOM 1728 N N . THR A 1 225 ? 24.973 5.676 -14.808 1.00 90.44 225 THR A N 1
ATOM 1729 C CA . THR A 1 225 ? 25.061 4.504 -15.705 1.00 90.44 225 THR A CA 1
ATOM 1730 C C . THR A 1 225 ? 24.664 4.806 -17.150 1.00 90.44 225 THR A C 1
ATOM 1732 O O . THR A 1 225 ? 25.081 4.099 -18.066 1.00 90.44 225 THR A O 1
ATOM 1735 N N . LEU A 1 226 ? 23.875 5.862 -17.362 1.00 89.19 226 LEU A N 1
ATOM 1736 C CA . LEU A 1 226 ? 23.394 6.287 -18.671 1.00 89.19 226 LEU A CA 1
ATOM 1737 C C . LEU A 1 226 ? 24.199 7.442 -19.255 1.00 89.19 226 LEU A C 1
ATOM 1739 O O . LEU A 1 226 ? 23.960 7.799 -20.407 1.00 89.19 226 LEU A O 1
ATOM 1743 N N . ARG A 1 227 ? 25.137 8.050 -18.525 1.00 80.00 227 ARG A N 1
ATOM 1744 C CA . ARG A 1 227 ? 26.038 9.069 -19.080 1.00 80.00 227 ARG A CA 1
ATOM 1745 C C . ARG A 1 227 ? 27.148 8.386 -19.886 1.00 80.00 227 ARG A C 1
ATOM 1747 O O . ARG A 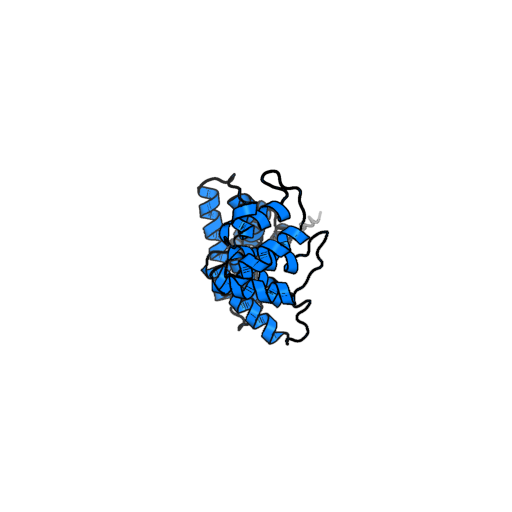1 227 ? 27.540 7.269 -19.555 1.00 80.00 227 ARG A O 1
ATOM 1754 N N . PRO A 1 228 ? 27.638 8.999 -20.980 1.00 71.12 228 PRO A N 1
ATOM 1755 C CA . PRO A 1 228 ? 28.805 8.459 -21.666 1.00 71.12 228 PRO A CA 1
ATOM 1756 C C . PRO A 1 228 ? 29.936 8.355 -20.640 1.00 71.12 228 PRO A C 1
ATOM 1758 O O . PRO A 1 228 ? 30.120 9.282 -19.844 1.00 71.12 228 PRO A O 1
ATOM 1761 N N . LYS A 1 229 ? 30.680 7.243 -20.628 1.00 64.06 229 LYS A N 1
ATOM 1762 C CA . LYS A 1 229 ? 31.928 7.200 -19.858 1.00 64.06 229 LYS A CA 1
ATOM 1763 C C . LYS A 1 229 ? 32.768 8.384 -20.332 1.00 64.06 229 LYS A C 1
ATOM 1765 O O . LYS A 1 229 ? 32.895 8.565 -21.540 1.00 64.06 229 LYS A O 1
ATOM 1770 N N . LYS A 1 230 ? 33.286 9.206 -19.409 1.00 59.38 230 LYS A N 1
ATOM 1771 C CA . LYS A 1 230 ? 34.276 10.227 -19.770 1.00 59.38 230 LYS A CA 1
ATOM 1772 C C . LYS A 1 230 ? 35.382 9.496 -20.521 1.00 59.38 230 LYS A C 1
ATOM 1774 O O . LYS A 1 230 ? 36.031 8.632 -19.934 1.00 59.38 230 LYS A O 1
ATOM 1779 N N . GLU A 1 231 ? 35.533 9.781 -21.807 1.00 51.44 231 GLU A N 1
ATOM 1780 C CA . GLU A 1 231 ? 36.710 9.361 -22.546 1.00 51.44 231 GLU A CA 1
ATOM 1781 C C . GLU A 1 231 ? 37.886 10.036 -21.850 1.00 51.44 231 GLU A C 1
ATOM 1783 O O . GLU A 1 231 ? 38.012 11.262 -21.844 1.00 51.44 231 GLU A O 1
ATOM 1788 N N . THR A 1 232 ? 38.697 9.240 -21.160 1.00 48.47 232 THR A N 1
ATOM 1789 C CA . THR A 1 232 ? 40.012 9.686 -20.733 1.00 48.47 232 THR A CA 1
ATOM 1790 C C . THR A 1 232 ? 40.794 9.888 -22.020 1.00 48.47 232 THR A C 1
ATOM 1792 O O . THR A 1 232 ? 41.341 8.933 -22.564 1.00 48.47 232 THR A O 1
ATOM 1795 N N . ILE A 1 233 ? 40.797 11.110 -22.550 1.00 53.69 233 ILE A N 1
ATOM 1796 C CA . ILE A 1 233 ? 41.764 11.493 -23.571 1.00 53.69 233 ILE A CA 1
ATOM 1797 C C . ILE A 1 233 ? 43.114 11.458 -22.852 1.00 53.69 233 ILE A C 1
ATOM 1799 O O . ILE A 1 233 ? 43.493 12.409 -22.169 1.00 53.69 233 ILE A O 1
ATOM 1803 N N . GLN A 1 234 ? 43.809 10.322 -22.928 1.00 49.91 234 GLN A N 1
ATOM 1804 C CA . GLN A 1 234 ? 45.257 10.325 -22.803 1.00 49.91 234 GLN A CA 1
ATOM 1805 C C . GLN A 1 234 ? 45.752 11.105 -24.017 1.00 49.91 234 GLN A C 1
ATOM 1807 O O . GLN A 1 234 ? 45.824 10.576 -25.121 1.00 49.91 234 GLN A O 1
ATOM 1812 N N . ALA A 1 235 ? 45.987 12.400 -23.822 1.00 50.44 235 ALA A N 1
ATOM 1813 C CA . ALA A 1 235 ? 46.799 13.164 -24.745 1.00 50.44 235 ALA A CA 1
ATOM 1814 C C . ALA A 1 235 ? 48.213 12.583 -24.630 1.00 50.44 235 ALA A C 1
ATOM 1816 O O . ALA A 1 235 ? 48.909 12.835 -23.645 1.00 50.44 235 ALA A O 1
ATOM 1817 N N . GLU A 1 236 ? 48.577 11.708 -25.566 1.00 49.38 236 GLU A N 1
ATOM 1818 C CA . GLU A 1 236 ? 49.976 11.360 -25.786 1.00 49.38 236 GLU A CA 1
ATOM 1819 C C . GLU A 1 236 ? 50.707 12.613 -26.293 1.00 49.38 236 GLU A C 1
ATOM 1821 O O . GLU A 1 236 ? 50.166 13.385 -27.088 1.00 49.38 236 GLU A O 1
ATOM 1826 N N . LEU A 1 237 ? 51.883 12.818 -25.695 1.00 47.94 237 LEU A N 1
ATOM 1827 C CA . LEU A 1 237 ? 52.801 13.957 -25.787 1.00 47.94 237 LEU A CA 1
ATOM 1828 C C . LEU A 1 237 ? 53.261 14.288 -27.210 1.00 47.94 237 LEU A C 1
ATOM 1830 O O . LEU A 1 237 ? 53.546 13.341 -27.975 1.00 47.94 237 LEU A O 1
#

Mean predicted aligned error: 5.37 Å

Nearest PDB structures (foldseek):
  6deh-assembly2_B  TM=8.741E-01  e=1.348E-10  Legionella pneumophila subsp. pneumophila str. Philadelphia 1
  8sxq-assembly2_B  TM=8.762E-01  e=4.719E-10  Legionella pneumophila
  4bwr-assembly1_A  TM=6.657E-01  e=2.140E-09  Escherichia coli CFT073
  5b26-assembly1_B  TM=7.086E-01  e=1.913E-07  Mus musculus
  7mqz-assembly1_A  TM=8.394E-01  e=1.420E-04  Homo sapiens

Solvent-accessible surface area (backbone atoms only — not comparable to full-atom values): 11699 Å² total; per-residue (Å²): 104,61,69,58,40,28,75,70,63,36,48,66,36,18,34,51,50,12,51,23,16,58,69,37,35,99,91,36,71,62,36,58,70,61,10,50,54,30,16,47,59,12,28,75,74,62,37,48,66,21,15,32,50,49,10,50,44,21,58,69,30,48,100,92,39,72,65,34,47,65,59,11,46,58,28,13,50,62,8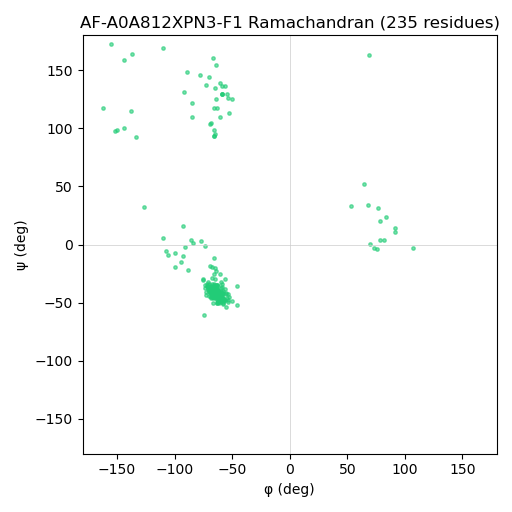,26,79,72,66,34,48,68,21,17,41,47,44,14,50,47,31,60,70,30,76,82,44,74,91,49,54,71,64,59,25,25,32,52,12,40,53,24,13,45,54,13,28,75,75,62,36,59,64,22,22,42,54,40,15,51,24,22,58,69,29,45,47,48,72,64,32,38,55,60,13,50,51,32,24,48,55,40,49,53,53,47,53,57,44,46,71,72,45,67,83,39,67,67,44,63,71,42,34,63,55,37,12,50,26,28,34,50,50,12,51,28,22,57,70,32,52,67,42,74,65,33,64,67,63,12,44,58,26,15,53,53,3,34,77,51,63,32,91,56,18,61,62,56,44,57,76,71,46,79,76,79,78,79,77,76,77,77,130

Radius of gyration: 22.41 Å; Cα contacts (8 Å, |Δi|>4): 386; chains: 1; bounding box: 78×45×55 Å

Foldseek 3Di:
DLVVCLVVLNLVSLQVVLVCQCVVPPVRGNDNVSSLVSLVSSVVVLNLSSLLVQLVCQLVPDPPGHRDNVSNLVSLVSNVVVPPLSSLQSLLVCLCVCVNVVVDDQLRSQLRNLVSLVSSVVVPDLQSLQVNLVCLCVVGSHGNDNQSSLVSLVVSLVVLVVVVVVPCPDPVNVVCLQSNLSSLQVQLVCLCVVPNHDNDLVSSLVSLVSSVVSPPPCSVVSNVVSDPDPPPPPPDD

Secondary structure (DSSP, 8-state):
-HHHHHHTT-HHHHHHHHHHHHHT-TTPPP-HHHHHHHHHHHHHTT-HHHHHHHHHHHHH-BTTB---HHHHHHHHHHHHHTT-HHHHHHHHHHHHH-TT-TTS-HHHHHHHHHHHHHHHHHTT-HHHHHHHHHHHHHTSSS---HHHHHHHHHHHHHHHHHHHHH-TT-HHHHHHHHHHHHHHHHHHHHHHHTSSS---HHHHHHHHHHHHHTT-TTHHHHHHHHSPP--------